Protein AF-A0A2T6L4X2-F1 (afdb_monomer_lite)

Structure (mmCIF, N/CA/C/O backbone):
data_AF-A0A2T6L4X2-F1
#
_entry.id   AF-A0A2T6L4X2-F1
#
loop_
_atom_site.group_PDB
_atom_site.id
_atom_site.type_symbol
_atom_site.label_atom_id
_atom_site.label_alt_id
_atom_site.label_comp_id
_atom_site.label_asym_id
_atom_site.label_entity_id
_atom_site.label_seq_id
_atom_site.pdbx_PDB_ins_code
_atom_site.Cartn_x
_atom_site.Cartn_y
_atom_site.Cartn_z
_atom_site.occupancy
_atom_site.B_iso_or_equiv
_atom_site.auth_seq_id
_atom_site.auth_comp_id
_atom_site.auth_asym_id
_atom_site.auth_atom_id
_atom_site.pdbx_PDB_model_num
ATOM 1 N N . MET A 1 1 ? 16.711 4.037 50.505 1.00 35.38 1 MET A N 1
ATOM 2 C CA . MET A 1 1 ? 15.511 4.601 49.851 1.00 35.38 1 MET A CA 1
ATOM 3 C C . MET A 1 1 ? 15.615 4.315 48.368 1.00 35.38 1 MET A C 1
ATOM 5 O O . MET A 1 1 ? 16.250 5.054 47.631 1.00 35.38 1 MET A O 1
ATOM 9 N N . THR A 1 2 ? 15.087 3.168 47.969 1.00 32.34 2 THR A N 1
ATOM 10 C CA . THR A 1 2 ? 15.177 2.619 46.617 1.00 32.34 2 THR A CA 1
ATOM 11 C C . THR A 1 2 ? 13.920 3.056 45.869 1.00 32.34 2 THR A C 1
ATOM 13 O O . THR A 1 2 ? 12.818 2.658 46.237 1.00 32.34 2 THR A O 1
ATOM 16 N N . ARG A 1 3 ? 14.062 3.928 44.862 1.00 31.64 3 ARG A N 1
ATOM 17 C CA . ARG A 1 3 ? 12.981 4.217 43.911 1.00 31.64 3 ARG A CA 1
ATOM 18 C C . ARG A 1 3 ? 12.769 2.958 43.076 1.00 31.64 3 ARG A C 1
ATOM 20 O O . ARG A 1 3 ? 13.608 2.633 42.243 1.00 31.64 3 ARG A O 1
ATOM 27 N N . HIS A 1 4 ? 11.671 2.249 43.314 1.00 33.81 4 HIS A N 1
ATOM 28 C CA . HIS A 1 4 ? 11.172 1.287 42.344 1.00 33.81 4 HIS A CA 1
ATOM 29 C C . HIS A 1 4 ? 10.741 2.047 41.089 1.00 33.81 4 HIS A C 1
ATOM 31 O O . HIS A 1 4 ? 9.959 2.998 41.161 1.00 33.81 4 HIS A O 1
ATOM 37 N N . ALA A 1 5 ? 11.319 1.646 39.960 1.00 36.41 5 ALA A N 1
ATOM 38 C CA . ALA A 1 5 ? 10.895 2.052 38.636 1.00 36.41 5 ALA A CA 1
ATOM 39 C C . ALA A 1 5 ? 9.400 1.745 38.481 1.00 36.41 5 ALA A C 1
ATOM 41 O O . ALA A 1 5 ? 8.960 0.630 38.764 1.00 36.41 5 ALA A O 1
ATOM 42 N N . ARG A 1 6 ? 8.620 2.747 38.063 1.00 38.31 6 ARG A N 1
ATOM 43 C CA . ARG A 1 6 ? 7.274 2.516 37.542 1.00 38.31 6 ARG A CA 1
ATOM 44 C C . ARG A 1 6 ? 7.436 1.670 36.284 1.00 38.31 6 ARG A C 1
ATOM 46 O O . ARG A 1 6 ? 8.051 2.119 35.323 1.00 38.31 6 ARG A O 1
ATOM 53 N N . THR A 1 7 ? 6.926 0.449 36.325 1.00 44.09 7 THR A N 1
ATOM 54 C CA . THR A 1 7 ? 6.600 -0.340 35.141 1.00 44.09 7 THR A CA 1
ATOM 55 C C . THR A 1 7 ? 5.740 0.522 34.213 1.00 44.09 7 THR A C 1
ATOM 57 O O . THR A 1 7 ? 4.756 1.110 34.662 1.00 44.09 7 THR A O 1
ATOM 60 N N . GLY A 1 8 ? 6.173 0.676 32.959 1.00 44.81 8 GLY A N 1
ATOM 61 C CA . GLY A 1 8 ? 5.524 1.533 31.969 1.00 44.81 8 GLY A CA 1
ATOM 62 C C . GLY A 1 8 ? 4.109 1.049 31.678 1.00 44.81 8 GLY A C 1
ATOM 63 O O . GLY A 1 8 ? 3.927 -0.061 31.190 1.00 44.81 8 GLY A O 1
ATOM 64 N N . GLN A 1 9 ? 3.113 1.861 32.024 1.00 49.50 9 GLN A N 1
ATOM 65 C CA . GLN A 1 9 ? 1.760 1.695 31.504 1.00 49.50 9 GLN A CA 1
ATOM 66 C C . GLN A 1 9 ? 1.750 2.249 30.081 1.00 49.50 9 GLN A C 1
ATOM 68 O O . GLN A 1 9 ? 2.224 3.368 29.875 1.00 49.50 9 GLN A O 1
ATOM 73 N N . ALA A 1 10 ? 1.224 1.471 29.133 1.00 59.12 10 ALA A N 1
ATOM 74 C CA . ALA A 1 10 ? 0.831 2.005 27.837 1.00 59.12 10 ALA A CA 1
ATOM 75 C C . ALA A 1 10 ? -0.160 3.156 28.071 1.00 59.12 10 ALA A C 1
ATOM 77 O O . ALA A 1 10 ? -0.957 3.140 29.014 1.00 59.12 10 ALA A O 1
ATOM 78 N N . SER A 1 11 ? -0.066 4.195 27.256 1.00 71.69 11 SER A N 1
ATOM 79 C CA . SER A 1 11 ? -1.052 5.268 27.249 1.00 71.69 11 SER A CA 1
ATOM 80 C C . SER A 1 11 ? -2.434 4.701 26.888 1.00 71.69 11 SER A C 1
ATOM 82 O O . SER A 1 11 ? -2.545 3.685 26.206 1.00 71.69 11 SER A O 1
ATOM 84 N N . ALA A 1 12 ? -3.516 5.368 27.302 1.00 74.38 12 ALA A N 1
ATOM 85 C CA . ALA A 1 12 ? -4.874 4.946 26.932 1.00 74.38 12 ALA A CA 1
ATOM 86 C C . ALA A 1 12 ? -5.081 4.886 25.400 1.00 74.38 12 ALA A C 1
ATOM 88 O O . ALA A 1 12 ? -5.884 4.100 24.908 1.00 74.38 12 ALA A O 1
ATOM 89 N N . GLN A 1 13 ? -4.323 5.693 24.650 1.00 68.12 13 GLN A N 1
ATOM 90 C CA . GLN A 1 13 ? -4.291 5.691 23.184 1.00 68.12 13 GLN A CA 1
ATOM 91 C C . GLN A 1 13 ? -3.547 4.461 22.639 1.00 68.12 13 GLN A C 1
ATOM 93 O O . GLN A 1 13 ? -4.065 3.785 21.756 1.00 68.12 13 GLN A O 1
ATOM 98 N N . GLU A 1 14 ? -2.398 4.145 23.250 1.00 69.88 14 GLU A N 1
ATOM 99 C CA . GLU A 1 14 ? -1.708 2.843 23.277 1.00 69.88 14 GLU A CA 1
ATOM 100 C C . GLU A 1 14 ? -2.680 1.653 23.199 1.00 69.88 14 GLU A C 1
ATOM 102 O O . GLU A 1 14 ? -2.752 0.873 22.244 1.00 69.88 14 GLU A O 1
ATOM 107 N N . GLU A 1 15 ? -3.470 1.545 24.266 1.00 75.94 15 GLU A N 1
ATOM 108 C CA . GLU A 1 15 ? -4.387 0.435 24.516 1.00 75.94 15 GLU A CA 1
ATOM 109 C C . GLU A 1 15 ? -5.568 0.417 23.540 1.00 75.94 15 GLU A C 1
ATOM 111 O O . GLU A 1 15 ? -5.921 -0.643 23.015 1.00 75.94 15 GLU A O 1
ATOM 116 N N . GLN A 1 16 ? -6.155 1.586 23.259 1.00 76.81 16 GLN A N 1
ATOM 117 C CA . GLN A 1 16 ? -7.228 1.725 22.275 1.00 76.81 16 GLN A CA 1
ATOM 118 C C . GLN A 1 16 ? -6.755 1.287 20.883 1.00 76.81 16 GLN A C 1
ATOM 120 O O . GLN A 1 16 ? -7.475 0.575 20.182 1.00 76.81 16 GLN A O 1
ATOM 125 N N . GLY A 1 17 ? -5.524 1.651 20.527 1.00 75.12 17 GLY A N 1
ATOM 126 C CA . GLY A 1 17 ? -4.810 1.189 19.348 1.00 75.12 17 GLY A CA 1
ATOM 127 C C . GLY A 1 17 ? -4.783 -0.308 19.213 1.00 75.12 17 GLY A C 1
ATOM 128 O O . GLY A 1 17 ? -5.362 -0.881 18.286 1.00 75.12 17 GLY A O 1
ATOM 129 N N . VAL A 1 18 ? -4.110 -0.946 20.159 1.00 77.50 18 VAL A N 1
ATOM 130 C CA . VAL A 1 18 ? -3.945 -2.396 20.157 1.00 77.50 18 VAL A CA 1
ATOM 131 C C . VAL A 1 18 ? -5.297 -3.105 20.095 1.00 77.50 18 VAL A C 1
ATOM 133 O O . VAL A 1 18 ? -5.422 -4.108 19.387 1.00 77.50 18 VAL A O 1
ATOM 136 N N . TRP A 1 19 ? -6.316 -2.583 20.784 1.00 81.69 19 TRP A N 1
ATOM 137 C CA . TRP A 1 19 ? -7.668 -3.129 20.728 1.00 81.69 19 TRP A CA 1
ATOM 138 C C . TRP A 1 19 ? -8.284 -3.026 19.324 1.00 81.69 19 TRP A C 1
ATOM 140 O O . TRP A 1 19 ? -8.704 -4.052 18.797 1.00 81.69 19 TRP A O 1
ATOM 150 N N . LEU A 1 20 ? -8.266 -1.851 18.682 1.00 79.00 20 LEU A N 1
ATOM 151 C CA . LEU A 1 20 ? -8.788 -1.645 17.317 1.00 79.00 20 LEU A CA 1
ATOM 152 C C . LEU A 1 20 ? -8.080 -2.527 16.278 1.00 79.00 20 LEU A C 1
ATOM 154 O O . LEU A 1 20 ? -8.737 -3.143 15.434 1.00 79.00 20 LEU A O 1
ATOM 158 N N . ALA A 1 21 ? -6.751 -2.628 16.369 1.00 81.06 21 ALA A N 1
ATOM 159 C CA . ALA A 1 21 ? -5.943 -3.520 15.540 1.00 81.06 21 ALA A CA 1
ATOM 160 C C . ALA A 1 21 ? -6.362 -4.985 15.719 1.00 81.06 21 ALA A C 1
ATOM 162 O O . ALA A 1 21 ? -6.650 -5.685 14.747 1.00 81.06 21 ALA A O 1
ATOM 163 N N . SER A 1 22 ? -6.451 -5.437 16.969 1.00 82.62 22 SER A N 1
ATOM 164 C CA . SER A 1 22 ? -6.793 -6.824 17.297 1.00 82.62 22 SER A CA 1
ATOM 165 C C . SER A 1 22 ? -8.225 -7.184 16.899 1.00 82.62 22 SER A C 1
ATOM 167 O O . SER A 1 22 ? -8.457 -8.271 16.372 1.00 82.62 22 SER A O 1
ATOM 169 N N . ASP A 1 23 ? -9.173 -6.276 17.128 1.00 86.06 23 ASP A N 1
ATOM 170 C CA . ASP A 1 23 ? -10.585 -6.433 16.779 1.00 86.06 23 ASP A CA 1
ATOM 171 C C . ASP A 1 23 ? -10.774 -6.512 15.258 1.00 86.06 23 ASP A C 1
ATOM 173 O O . ASP A 1 23 ? -11.414 -7.435 14.753 1.00 86.06 23 ASP A O 1
ATOM 177 N N . THR A 1 24 ? -10.104 -5.637 14.504 1.00 85.00 24 THR A N 1
ATOM 178 C CA . THR A 1 24 ? -10.129 -5.666 13.034 1.00 85.00 24 THR A CA 1
ATOM 179 C C . THR A 1 24 ? -9.535 -6.954 12.472 1.00 85.00 24 THR A C 1
ATOM 181 O O . THR A 1 24 ? -10.166 -7.602 11.640 1.00 85.00 24 THR A O 1
ATOM 184 N N . ILE A 1 25 ? -8.373 -7.391 12.968 1.00 84.56 25 ILE A N 1
ATOM 185 C CA . ILE A 1 25 ? -7.776 -8.681 12.583 1.00 84.56 25 ILE A CA 1
ATOM 186 C C . ILE A 1 25 ? -8.723 -9.839 12.944 1.00 84.56 25 ILE A C 1
ATOM 188 O O . ILE A 1 25 ? -8.871 -10.790 12.174 1.00 84.56 25 ILE A O 1
ATOM 192 N N . GLY A 1 26 ? -9.401 -9.758 14.092 1.00 84.75 26 GLY A N 1
ATOM 193 C CA . GLY A 1 26 ? -10.430 -10.711 14.506 1.00 84.75 26 GLY A CA 1
ATOM 194 C C . GLY A 1 26 ? -11.607 -10.784 13.529 1.00 84.75 26 GLY A C 1
ATOM 195 O O . GLY A 1 26 ? -12.013 -11.884 13.149 1.00 84.75 26 GLY A O 1
ATOM 196 N N . ARG A 1 27 ? -12.115 -9.635 13.066 1.00 86.56 27 ARG A N 1
ATOM 197 C CA . ARG A 1 27 ? -13.169 -9.564 12.039 1.00 86.56 27 ARG A CA 1
ATOM 198 C C . ARG A 1 27 ? -12.709 -10.127 10.697 1.00 86.56 27 ARG A C 1
ATOM 200 O O . ARG A 1 27 ? -13.426 -10.937 10.116 1.00 86.56 27 ARG A O 1
ATOM 207 N N . ILE A 1 28 ? -11.502 -9.775 10.246 1.00 83.81 28 ILE A N 1
ATOM 208 C CA . ILE A 1 28 ? -10.909 -10.303 9.005 1.00 83.81 28 ILE A CA 1
ATOM 209 C C . ILE A 1 28 ? -10.839 -11.838 9.063 1.00 83.81 28 ILE A C 1
ATOM 211 O O . ILE A 1 28 ? -11.280 -12.514 8.134 1.00 83.81 28 ILE A O 1
ATOM 215 N N . ARG A 1 29 ? -10.381 -12.408 10.188 1.00 82.69 29 ARG A N 1
ATOM 216 C CA . ARG A 1 29 ? -10.373 -13.866 10.422 1.00 82.69 29 ARG A CA 1
ATOM 217 C C . ARG A 1 29 ? -11.767 -14.481 10.349 1.00 82.69 29 ARG A C 1
ATOM 219 O O . ARG A 1 29 ? -11.941 -15.534 9.737 1.00 82.69 29 ARG A O 1
ATOM 226 N N . ALA A 1 30 ? -12.752 -13.843 10.977 1.00 83.50 30 ALA A N 1
ATOM 227 C CA . ALA A 1 30 ? -14.131 -14.324 10.993 1.00 83.50 30 ALA A CA 1
ATOM 228 C C . ALA A 1 30 ? -14.790 -14.298 9.601 1.00 83.50 30 ALA A C 1
ATOM 230 O O . ALA A 1 30 ? -15.685 -15.101 9.348 1.00 83.50 30 ALA A O 1
ATOM 231 N N . GLY A 1 31 ? -14.311 -13.437 8.694 1.00 77.19 31 GLY A N 1
ATOM 232 C CA . GLY A 1 31 ? -14.751 -13.367 7.297 1.00 77.19 31 GLY A CA 1
ATOM 233 C C . GLY A 1 31 ? -14.474 -14.632 6.475 1.00 77.19 31 GLY A C 1
ATOM 234 O O . GLY A 1 31 ? -15.055 -14.805 5.408 1.00 77.19 31 GLY A O 1
ATOM 235 N N . GLY A 1 32 ? -13.638 -15.554 6.972 1.00 67.19 32 GLY A N 1
ATOM 236 C CA . GLY A 1 32 ? -13.516 -16.903 6.413 1.00 67.19 32 GLY A CA 1
ATOM 237 C C . GLY A 1 32 ? -12.739 -17.003 5.098 1.00 67.19 32 GLY A C 1
ATOM 238 O O . GLY A 1 32 ? -12.888 -18.002 4.391 1.00 67.19 32 GLY A O 1
ATOM 239 N N . LEU A 1 33 ? -11.905 -16.007 4.771 1.00 70.81 33 LEU A N 1
ATOM 240 C CA . LEU A 1 33 ? -11.003 -16.071 3.619 1.00 70.81 33 LEU A CA 1
ATOM 241 C C . LEU A 1 33 ? -10.083 -17.296 3.749 1.00 70.81 33 LEU A C 1
ATOM 243 O O . LEU A 1 33 ? -9.378 -17.461 4.746 1.00 70.81 33 LEU A O 1
ATOM 247 N N . GLN A 1 34 ? -10.100 -18.172 2.745 1.00 68.62 34 GLN A N 1
ATOM 248 C CA . GLN A 1 34 ? -9.224 -19.340 2.708 1.00 68.62 34 GLN A CA 1
ATOM 249 C C . GLN A 1 34 ? -7.922 -18.972 2.013 1.00 68.62 34 GLN A C 1
ATOM 251 O O . GLN A 1 34 ? -7.908 -18.700 0.815 1.00 68.62 34 GLN A O 1
ATOM 256 N N . LEU A 1 35 ? -6.823 -18.993 2.762 1.00 69.44 35 LEU A N 1
ATOM 257 C CA . LEU A 1 35 ? -5.505 -18.798 2.179 1.00 69.44 35 LEU A CA 1
ATOM 258 C C . LEU A 1 35 ? -5.045 -20.051 1.421 1.00 69.44 35 LEU A C 1
ATOM 260 O O . LEU A 1 35 ? -5.353 -21.177 1.840 1.00 69.44 35 LEU A O 1
ATOM 264 N N . PRO A 1 36 ? -4.262 -19.884 0.343 1.00 69.81 36 PRO A N 1
ATOM 265 C CA . PRO A 1 36 ? -3.593 -20.999 -0.308 1.00 69.81 36 PRO A CA 1
ATOM 266 C C . PRO A 1 36 ? -2.718 -21.771 0.694 1.00 69.81 36 PRO A C 1
ATOM 268 O O . PRO A 1 36 ? -1.900 -21.187 1.408 1.00 69.81 36 PRO A O 1
ATOM 271 N N . ARG A 1 37 ? -2.898 -23.097 0.756 1.00 64.69 37 ARG A N 1
ATOM 272 C CA . ARG A 1 37 ? -2.194 -23.976 1.713 1.00 64.69 37 ARG A CA 1
ATOM 273 C C . ARG A 1 37 ? -0.748 -24.277 1.330 1.00 64.69 37 ARG A C 1
ATOM 275 O O . ARG A 1 37 ? 0.028 -24.663 2.196 1.00 64.69 37 ARG A O 1
ATOM 282 N N . ASP A 1 38 ? -0.416 -24.113 0.054 1.00 72.88 38 ASP A N 1
ATOM 283 C CA . ASP A 1 38 ? 0.876 -24.511 -0.515 1.00 72.88 38 ASP A CA 1
ATOM 284 C C . ASP A 1 38 ? 1.906 -23.373 -0.524 1.00 72.88 38 ASP A C 1
ATOM 286 O O . ASP A 1 38 ? 2.982 -23.520 -1.099 1.00 72.88 38 ASP A O 1
ATOM 290 N N . VAL A 1 39 ? 1.588 -22.235 0.096 1.00 75.75 39 VAL A N 1
ATOM 291 C CA . VAL A 1 39 ? 2.493 -21.086 0.154 1.00 75.75 39 VAL A CA 1
ATOM 292 C C . VAL A 1 39 ? 3.256 -21.096 1.471 1.00 75.75 39 VAL A C 1
ATOM 294 O O . VAL A 1 39 ? 2.700 -21.409 2.527 1.00 75.75 39 VAL A O 1
ATOM 297 N N . HIS A 1 40 ? 4.542 -20.762 1.408 1.00 78.88 40 HIS A N 1
ATOM 298 C CA . HIS A 1 40 ? 5.386 -20.678 2.589 1.00 78.88 40 HIS A CA 1
ATOM 299 C C . HIS A 1 40 ? 4.885 -19.570 3.531 1.00 78.88 40 HIS A C 1
ATOM 301 O O . HIS A 1 40 ? 4.671 -18.439 3.091 1.00 78.88 40 HIS A O 1
ATOM 307 N N . PRO A 1 41 ? 4.670 -19.869 4.826 1.00 78.38 41 PRO A N 1
ATOM 308 C CA . PRO A 1 41 ? 4.303 -18.843 5.786 1.00 78.38 41 PRO A CA 1
ATOM 309 C C . PRO A 1 41 ? 5.486 -17.892 6.017 1.00 78.38 41 PRO A C 1
ATOM 311 O O . PRO A 1 41 ? 6.642 -18.295 5.865 1.00 78.38 41 PRO A O 1
ATOM 314 N N . PRO A 1 42 ? 5.225 -16.646 6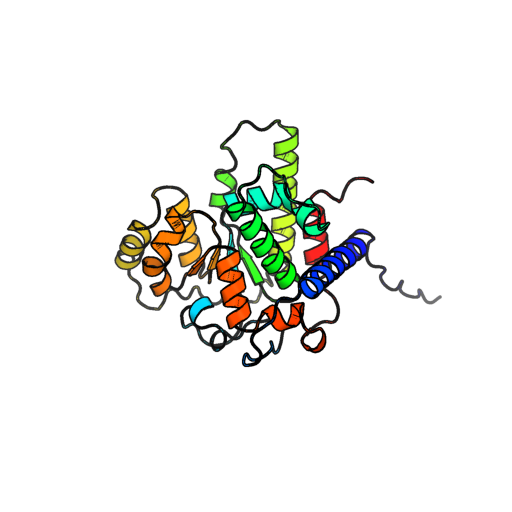.439 1.00 82.50 42 PRO A N 1
ATOM 315 C CA . PRO A 1 42 ? 6.283 -15.675 6.667 1.00 82.50 42 PRO A CA 1
ATOM 316 C C . PRO A 1 42 ? 7.214 -16.102 7.807 1.00 82.50 42 PRO A C 1
ATOM 318 O O . PRO A 1 42 ? 6.764 -16.499 8.881 1.00 82.50 42 PRO A O 1
ATOM 321 N N . GLU A 1 43 ? 8.523 -15.976 7.580 1.00 78.38 43 GLU A N 1
ATOM 322 C CA . GLU A 1 43 ? 9.574 -16.277 8.568 1.00 78.38 43 GLU A CA 1
ATOM 323 C C . GLU A 1 43 ? 9.791 -15.123 9.567 1.00 78.38 43 GLU A C 1
ATOM 325 O O . GLU A 1 43 ? 10.350 -15.319 10.647 1.00 78.38 43 GLU A O 1
ATOM 330 N N . GLY A 1 44 ? 9.331 -13.917 9.226 1.00 83.31 44 GLY A N 1
ATOM 331 C CA . GLY A 1 44 ? 9.479 -12.706 10.026 1.00 83.31 44 GLY A CA 1
ATOM 332 C C . GLY A 1 44 ? 8.661 -11.532 9.474 1.00 83.31 44 GLY A C 1
ATOM 333 O O . GLY A 1 44 ? 7.818 -11.724 8.594 1.00 83.31 44 GLY A O 1
ATOM 334 N N . PRO A 1 45 ? 8.885 -10.304 9.983 1.00 83.56 45 PRO A N 1
ATOM 335 C CA . PRO A 1 45 ? 8.147 -9.124 9.535 1.00 83.56 45 PRO A CA 1
ATOM 336 C C . PRO A 1 45 ? 8.526 -8.698 8.109 1.00 83.56 45 PRO A C 1
ATOM 338 O O . PRO A 1 45 ? 7.666 -8.199 7.386 1.00 83.56 45 PRO A O 1
ATOM 341 N N . HIS A 1 46 ? 9.770 -8.940 7.686 1.00 87.00 46 HIS A N 1
ATOM 342 C CA . HIS A 1 46 ? 10.254 -8.663 6.332 1.00 87.00 46 HIS A CA 1
ATOM 343 C C . HIS A 1 46 ? 9.577 -9.554 5.275 1.00 87.00 46 HIS A C 1
ATOM 345 O O . HIS A 1 46 ? 8.876 -10.521 5.586 1.00 87.00 46 HIS A O 1
ATOM 351 N N . PHE A 1 47 ? 9.802 -9.234 4.007 1.00 90.44 47 PHE A N 1
ATOM 352 C CA . PHE A 1 47 ? 9.386 -10.019 2.853 1.00 90.44 47 PHE A CA 1
ATOM 353 C C . PHE A 1 47 ? 10.597 -10.690 2.220 1.00 90.44 47 PHE A C 1
ATOM 355 O O . PHE A 1 47 ? 11.656 -10.078 2.115 1.00 90.44 47 PHE A O 1
ATOM 362 N N . ARG A 1 48 ? 10.433 -11.937 1.780 1.00 90.44 48 ARG A N 1
ATOM 363 C CA . ARG A 1 48 ? 11.362 -12.596 0.864 1.00 90.44 48 ARG A CA 1
ATOM 364 C C . ARG A 1 48 ? 10.850 -12.341 -0.545 1.00 90.44 48 ARG A C 1
ATOM 366 O O . ARG A 1 48 ? 9.716 -12.693 -0.857 1.00 90.44 48 ARG A O 1
ATOM 373 N N . TYR A 1 49 ? 11.650 -11.690 -1.377 1.00 91.06 49 TYR A N 1
ATOM 374 C CA . TYR A 1 49 ? 11.176 -11.226 -2.681 1.00 91.06 49 TYR A CA 1
ATOM 375 C C . TYR A 1 49 ? 10.898 -12.381 -3.652 1.00 91.06 49 TYR A C 1
ATOM 377 O O . TYR A 1 49 ? 9.985 -12.292 -4.471 1.00 91.06 49 TYR A O 1
ATOM 385 N N . ASP A 1 50 ? 11.602 -13.501 -3.479 1.00 89.00 50 ASP A N 1
ATOM 386 C CA . ASP A 1 50 ? 11.418 -14.717 -4.277 1.00 89.00 50 ASP A CA 1
ATOM 387 C C . ASP A 1 50 ? 10.044 -15.382 -4.063 1.00 89.00 50 ASP A C 1
ATOM 389 O O . ASP A 1 50 ? 9.562 -16.086 -4.950 1.00 89.00 50 ASP A O 1
ATOM 393 N N . ASP A 1 51 ? 9.390 -15.137 -2.920 1.00 90.06 51 ASP A N 1
ATOM 394 C CA . ASP A 1 51 ? 8.076 -15.715 -2.604 1.00 90.06 51 ASP A CA 1
ATOM 395 C C . ASP A 1 51 ? 6.935 -14.985 -3.341 1.00 90.06 51 ASP A C 1
ATOM 397 O O . ASP A 1 51 ? 5.832 -15.513 -3.454 1.00 90.06 51 ASP A O 1
ATOM 401 N N . GLY A 1 52 ? 7.191 -13.784 -3.877 1.00 90.69 52 GLY A N 1
ATOM 402 C CA . GLY A 1 52 ? 6.209 -12.956 -4.582 1.00 90.69 52 GLY A CA 1
ATOM 403 C C . GLY A 1 52 ? 6.759 -12.359 -5.880 1.00 90.69 52 GLY A C 1
ATOM 404 O O . GLY A 1 52 ? 6.856 -11.137 -5.981 1.00 90.69 52 GLY A O 1
ATOM 405 N N . PRO A 1 53 ? 7.112 -13.166 -6.897 1.00 90.50 53 PRO A N 1
ATOM 406 C CA . PRO A 1 53 ? 7.785 -12.673 -8.103 1.00 90.50 53 PRO A CA 1
ATOM 407 C C . PRO A 1 53 ? 6.961 -11.642 -8.890 1.00 90.50 53 PRO A C 1
ATOM 409 O O . PRO A 1 53 ? 7.542 -10.749 -9.505 1.00 90.50 53 PRO A O 1
ATOM 412 N N . SER A 1 54 ? 5.629 -11.732 -8.841 1.00 91.81 54 SER A N 1
ATOM 413 C CA . SER A 1 54 ? 4.707 -10.759 -9.444 1.00 91.81 54 SER A CA 1
ATOM 414 C C . SER A 1 54 ? 4.623 -9.448 -8.651 1.00 91.81 54 SER A C 1
ATOM 416 O O . SER A 1 54 ? 4.576 -8.377 -9.252 1.00 91.81 54 SER A O 1
ATOM 418 N N . LEU A 1 55 ? 4.687 -9.517 -7.315 1.00 93.75 55 LEU A N 1
ATOM 419 C CA . LEU A 1 55 ? 4.703 -8.352 -6.422 1.00 93.75 55 LEU A CA 1
ATOM 420 C C . LEU A 1 55 ? 6.032 -7.590 -6.493 1.00 93.75 55 LEU A C 1
ATOM 422 O O . LEU A 1 55 ? 6.059 -6.362 -6.518 1.00 93.75 55 LEU A O 1
ATOM 426 N N . PHE A 1 56 ? 7.144 -8.325 -6.514 1.00 93.19 56 PHE A N 1
ATOM 427 C CA . PHE A 1 56 ? 8.493 -7.764 -6.436 1.00 93.19 56 PHE A CA 1
ATOM 428 C C . PHE A 1 56 ? 9.184 -7.623 -7.794 1.00 93.19 56 PHE A C 1
ATOM 430 O O . PHE A 1 56 ? 10.293 -7.087 -7.855 1.00 93.19 56 PHE A O 1
ATOM 437 N N . LEU A 1 57 ? 8.526 -8.055 -8.875 1.00 91.31 57 LEU A N 1
ATOM 438 C CA . LEU A 1 57 ? 8.955 -7.892 -10.268 1.00 91.31 57 LEU A CA 1
ATOM 439 C C . LEU A 1 57 ? 10.378 -8.414 -10.521 1.00 91.31 57 LEU A C 1
ATOM 441 O O . LEU A 1 57 ? 11.200 -7.767 -11.166 1.00 91.31 57 LEU A O 1
ATOM 445 N N . GLY A 1 58 ? 10.671 -9.602 -9.983 1.00 82.88 58 GLY A N 1
ATOM 446 C CA . GLY A 1 58 ? 11.951 -10.292 -10.169 1.00 82.88 58 GLY A CA 1
ATOM 447 C C . GLY A 1 58 ? 13.097 -9.824 -9.265 1.00 82.88 58 GLY A C 1
ATOM 448 O O . GLY A 1 58 ? 14.228 -10.271 -9.457 1.00 82.88 58 GLY A O 1
ATOM 449 N N . ARG A 1 59 ? 12.839 -8.955 -8.275 1.00 87.88 59 ARG A N 1
ATOM 450 C CA . ARG A 1 59 ? 13.815 -8.688 -7.204 1.00 87.88 59 ARG A CA 1
ATOM 451 C C . ARG A 1 59 ? 14.078 -9.966 -6.401 1.00 87.88 59 ARG A C 1
ATOM 453 O O . ARG A 1 59 ? 13.176 -10.768 -6.192 1.00 87.88 59 ARG A O 1
ATOM 460 N N . SER A 1 60 ? 15.304 -10.104 -5.907 1.00 87.50 60 SER A N 1
ATOM 461 C CA . SER A 1 60 ? 15.758 -11.238 -5.093 1.00 87.50 60 SER A CA 1
ATOM 462 C C . SER A 1 60 ? 16.225 -10.780 -3.713 1.00 87.50 60 SER A C 1
ATOM 464 O O . SER A 1 60 ? 16.677 -9.643 -3.563 1.00 87.50 60 SER A O 1
ATOM 466 N N . GLY A 1 61 ? 16.214 -11.678 -2.729 1.00 87.81 61 GLY A N 1
ATOM 467 C CA . GLY A 1 61 ? 16.655 -11.387 -1.363 1.00 87.81 61 GLY A CA 1
ATOM 468 C C . GLY A 1 61 ? 15.491 -11.092 -0.419 1.00 87.81 61 GLY A C 1
ATOM 469 O O . GLY A 1 61 ? 14.396 -11.624 -0.596 1.00 87.81 61 GLY A O 1
ATOM 470 N N . GLN A 1 62 ? 15.736 -10.282 0.612 1.00 89.12 62 GLN A N 1
ATOM 471 C CA . GLN A 1 62 ? 14.748 -9.987 1.649 1.00 89.12 62 GLN A CA 1
ATOM 472 C C . GLN A 1 62 ? 14.776 -8.520 2.082 1.00 89.12 62 GLN A C 1
ATOM 474 O O . GLN A 1 62 ? 15.839 -7.900 2.097 1.00 89.12 62 GLN A O 1
ATOM 479 N N . GLY A 1 63 ? 13.623 -7.983 2.475 1.00 88.62 63 GLY A N 1
ATOM 480 C CA . GLY A 1 63 ? 13.496 -6.605 2.942 1.00 88.62 63 GLY A CA 1
ATOM 481 C C . GLY A 1 63 ? 12.044 -6.138 3.079 1.00 88.62 63 GLY A C 1
ATOM 482 O O . GLY A 1 63 ? 11.128 -6.965 3.062 1.00 88.62 63 GLY A O 1
ATOM 483 N N . PRO A 1 64 ? 11.813 -4.829 3.258 1.00 90.31 64 PRO A N 1
ATOM 484 C CA . PRO A 1 64 ? 10.472 -4.261 3.354 1.00 90.31 64 PRO A CA 1
ATOM 485 C C . PRO A 1 64 ? 9.704 -4.325 2.029 1.00 90.31 64 PRO A C 1
ATOM 487 O O . PRO A 1 64 ? 10.288 -4.388 0.948 1.00 90.31 64 PRO A O 1
ATOM 490 N N . LEU A 1 65 ? 8.381 -4.191 2.092 1.00 92.38 65 LEU A N 1
ATOM 491 C CA . LEU A 1 65 ? 7.569 -3.813 0.936 1.00 92.38 65 LEU A CA 1
ATOM 492 C C . LEU A 1 65 ? 7.489 -2.280 0.848 1.00 92.38 65 LEU A C 1
ATOM 494 O O . LEU A 1 65 ? 6.865 -1.656 1.700 1.00 92.38 65 LEU A O 1
ATOM 498 N N . GLN A 1 66 ? 8.100 -1.681 -0.178 1.00 91.06 66 GLN A N 1
ATOM 499 C CA . GLN A 1 66 ? 8.088 -0.233 -0.424 1.00 91.06 66 GLN A CA 1
ATOM 500 C C . GLN A 1 66 ? 6.858 0.157 -1.260 1.00 91.06 66 GLN A C 1
ATOM 502 O O . GLN A 1 66 ? 6.730 -0.286 -2.405 1.00 91.06 66 GLN A O 1
ATOM 507 N N . VAL A 1 67 ? 5.959 0.975 -0.713 1.00 91.81 67 VAL A N 1
ATOM 508 C CA . VAL A 1 67 ? 4.679 1.332 -1.349 1.00 91.81 67 VAL A CA 1
ATOM 509 C C . VAL A 1 67 ? 4.520 2.845 -1.427 1.00 91.81 67 VAL A C 1
ATOM 511 O O . VAL A 1 67 ? 4.410 3.496 -0.397 1.00 91.81 67 VAL A O 1
ATOM 514 N N . ALA A 1 68 ? 4.418 3.407 -2.628 1.00 89.38 68 ALA A N 1
ATOM 515 C CA . ALA A 1 68 ? 3.941 4.774 -2.816 1.00 89.38 68 ALA A CA 1
ATOM 516 C C . ALA A 1 68 ? 2.406 4.806 -2.839 1.00 89.38 68 ALA A C 1
ATOM 518 O O . ALA A 1 68 ? 1.783 3.986 -3.514 1.00 89.38 68 ALA A O 1
ATOM 519 N N . TRP A 1 69 ? 1.795 5.753 -2.125 1.00 85.69 69 TRP A N 1
ATOM 520 C CA . TRP A 1 69 ? 0.343 5.968 -2.139 1.00 85.69 69 TRP A CA 1
ATOM 521 C C . TRP A 1 69 ? -0.065 7.111 -3.063 1.00 85.69 69 TRP A C 1
ATOM 523 O O . TRP A 1 69 ? 0.496 8.207 -3.012 1.00 85.69 69 TRP A O 1
ATOM 533 N N . ASP A 1 70 ? -1.105 6.866 -3.856 1.00 81.69 70 ASP A N 1
ATOM 534 C CA . ASP A 1 70 ? -1.830 7.910 -4.567 1.00 81.69 70 ASP A CA 1
ATOM 535 C C . ASP A 1 70 ? -2.622 8.807 -3.595 1.00 81.69 70 ASP A C 1
ATOM 537 O O . ASP A 1 70 ? -3.182 8.368 -2.585 1.00 81.69 70 ASP A O 1
ATOM 541 N N . THR A 1 71 ? -2.706 10.090 -3.941 1.00 69.31 71 THR A N 1
ATOM 542 C CA . THR A 1 71 ? -3.412 11.135 -3.194 1.00 69.31 71 THR A CA 1
ATOM 543 C C . THR A 1 71 ? -4.874 10.794 -3.006 1.00 69.31 71 THR A C 1
ATOM 545 O O . THR A 1 71 ? -5.394 10.937 -1.904 1.00 69.31 71 THR A O 1
ATOM 548 N N . ASN A 1 72 ? -5.548 10.363 -4.074 1.00 74.12 72 ASN A N 1
ATOM 549 C CA . ASN A 1 72 ? -6.994 10.146 -4.042 1.00 74.12 72 ASN A CA 1
ATOM 550 C C . ASN A 1 72 ? -7.363 9.004 -3.094 1.00 74.12 72 ASN A C 1
ATOM 552 O O . ASN A 1 72 ? -8.305 9.125 -2.317 1.00 74.12 72 ASN A O 1
ATOM 556 N N . LEU A 1 73 ? -6.556 7.945 -3.085 1.00 79.00 73 LEU A N 1
ATOM 557 C CA . LEU A 1 73 ? -6.748 6.821 -2.181 1.00 79.00 73 LEU A CA 1
ATOM 558 C C . LEU A 1 73 ? -6.537 7.225 -0.714 1.00 79.00 73 LEU A C 1
ATOM 560 O O . LEU A 1 73 ? -7.320 6.853 0.156 1.00 79.00 73 LEU A O 1
ATOM 564 N N . LEU A 1 74 ? -5.523 8.050 -0.443 1.00 76.06 74 LEU A N 1
ATOM 565 C CA . LEU A 1 74 ? -5.264 8.597 0.890 1.00 76.06 74 LEU A CA 1
ATOM 566 C C . LEU A 1 74 ? -6.386 9.544 1.355 1.00 76.06 74 LEU A C 1
ATOM 568 O O . LEU A 1 74 ? -6.773 9.531 2.522 1.00 76.06 74 LEU A O 1
ATOM 572 N N . VAL A 1 75 ? -6.950 10.342 0.440 1.00 75.38 75 VAL A N 1
ATOM 573 C CA . VAL A 1 75 ? -8.141 11.164 0.702 1.00 75.38 75 VAL A CA 1
ATOM 574 C C . VAL A 1 75 ? -9.318 10.298 1.136 1.00 75.38 75 VAL A C 1
ATOM 576 O O . VAL A 1 75 ? -9.921 10.598 2.167 1.00 75.38 75 VAL A O 1
ATOM 579 N N . ASP A 1 76 ? -9.626 9.257 0.367 1.00 79.69 76 ASP A N 1
ATOM 580 C CA . ASP A 1 76 ? -10.756 8.372 0.644 1.00 79.69 76 ASP A CA 1
ATOM 581 C C . ASP A 1 76 ? -10.547 7.626 1.968 1.00 79.69 76 ASP A C 1
ATOM 583 O O . ASP A 1 76 ? -11.455 7.551 2.797 1.00 79.69 76 ASP A O 1
ATOM 587 N N . TYR A 1 77 ? -9.325 7.162 2.237 1.00 81.19 77 TYR A N 1
ATOM 588 C CA . TYR A 1 77 ? -8.997 6.517 3.504 1.00 81.19 77 TYR A CA 1
ATOM 589 C C . TYR A 1 77 ? -9.167 7.453 4.708 1.00 81.19 77 TYR A C 1
ATOM 591 O O . TYR A 1 77 ? -9.669 7.028 5.743 1.00 81.19 77 TYR A O 1
ATOM 599 N N . PHE A 1 78 ? -8.825 8.739 4.601 1.00 78.25 78 PHE A N 1
ATOM 600 C CA . PHE A 1 78 ? -9.097 9.685 5.691 1.00 78.25 78 PHE A CA 1
ATOM 601 C C . PHE A 1 78 ? -10.577 10.011 5.871 1.00 78.25 78 PHE A C 1
ATOM 603 O O . PHE A 1 78 ? -10.986 10.389 6.969 1.00 78.25 78 PHE A O 1
ATOM 610 N N . GLU A 1 79 ? -11.382 9.891 4.820 1.00 80.38 79 GLU A N 1
ATOM 611 C CA . GLU A 1 79 ? -12.822 10.114 4.912 1.00 80.38 79 GLU A CA 1
ATOM 612 C C . GLU A 1 79 ? -13.542 8.924 5.564 1.00 80.38 79 GLU A C 1
ATOM 614 O O . GLU A 1 79 ? -14.429 9.133 6.393 1.00 80.38 79 GLU A O 1
ATOM 619 N N . PHE A 1 80 ? -13.126 7.693 5.248 1.00 83.88 80 PHE A N 1
ATOM 620 C CA . PHE A 1 80 ? -13.845 6.470 5.634 1.00 83.88 80 PHE A CA 1
ATOM 621 C C . PHE A 1 80 ? -13.089 5.554 6.607 1.00 83.88 80 PHE A C 1
ATOM 623 O O . PHE A 1 80 ? -13.664 4.606 7.140 1.00 83.88 80 PHE A O 1
ATOM 630 N N . GLY A 1 81 ? -11.821 5.837 6.907 1.00 82.44 81 GLY A N 1
ATOM 631 C CA . GLY A 1 81 ? -10.953 4.977 7.715 1.00 82.44 81 GLY A CA 1
ATOM 632 C C . GLY A 1 81 ? -11.521 4.671 9.096 1.00 82.44 81 GLY A C 1
ATOM 633 O O . GLY A 1 81 ? -11.472 3.529 9.538 1.00 82.44 81 GLY A O 1
ATOM 634 N N . VAL A 1 82 ? -12.145 5.649 9.764 1.00 82.25 82 VAL A N 1
ATOM 635 C CA . VAL A 1 82 ? -12.797 5.418 11.066 1.00 82.25 82 VAL A CA 1
ATOM 636 C C . VAL A 1 82 ? -13.830 4.296 10.975 1.00 82.25 82 VAL A C 1
ATOM 638 O O . VAL A 1 82 ? -13.792 3.399 11.811 1.00 82.25 82 VAL A O 1
ATOM 641 N N . GLN A 1 83 ? -14.689 4.320 9.953 1.00 85.81 83 GLN A N 1
ATOM 642 C CA . GLN A 1 83 ? -15.757 3.335 9.753 1.00 85.81 83 GLN A CA 1
ATOM 643 C C . GLN A 1 83 ? -15.173 1.945 9.488 1.00 85.81 83 GLN A C 1
ATOM 645 O O . GLN A 1 83 ? -15.597 0.972 10.112 1.00 85.81 83 GLN A O 1
ATOM 650 N N . LEU A 1 84 ? -14.130 1.869 8.652 1.00 85.56 84 LEU A N 1
ATOM 651 C CA . LEU A 1 84 ? -13.404 0.627 8.364 1.00 85.56 84 LEU A CA 1
ATOM 652 C C . LEU A 1 84 ? -12.828 -0.001 9.646 1.00 85.56 84 LEU A C 1
ATOM 654 O O . LEU A 1 84 ? -12.970 -1.203 9.877 1.00 85.56 84 LEU A O 1
ATOM 658 N N . TRP A 1 85 ? -12.245 0.816 10.527 1.00 83.38 85 TRP A N 1
ATOM 659 C CA . TRP A 1 85 ? -11.708 0.366 11.814 1.00 83.38 85 TRP A CA 1
ATOM 660 C C . TRP A 1 85 ? -12.781 -0.015 12.846 1.00 83.38 85 TRP A C 1
ATOM 662 O O . TRP A 1 85 ? -12.499 -0.808 13.743 1.00 83.38 85 TRP A O 1
ATOM 672 N N . GLU A 1 86 ? -14.005 0.512 12.760 1.00 83.19 86 GLU A N 1
ATOM 673 C CA . GLU A 1 86 ? -15.128 0.132 13.648 1.00 83.19 86 GLU A CA 1
ATOM 674 C C . GLU A 1 86 ? -15.947 -1.038 13.105 1.00 83.19 86 GLU A C 1
ATOM 676 O O . GLU A 1 86 ? -16.803 -1.568 13.813 1.00 83.19 86 GLU A O 1
ATOM 681 N N . GLY A 1 87 ? -15.679 -1.466 11.868 1.00 80.50 87 GLY A N 1
ATOM 682 C CA . GLY A 1 87 ? -16.536 -2.417 11.169 1.00 80.50 87 GLY A CA 1
ATOM 683 C C . GLY A 1 87 ? -17.925 -1.841 10.883 1.00 80.50 87 GLY A C 1
ATOM 684 O O . GLY A 1 87 ? -18.893 -2.595 10.790 1.00 80.50 87 GLY A O 1
ATOM 685 N N . GLU A 1 88 ? -18.035 -0.514 10.787 1.00 85.19 88 GLU A N 1
ATOM 686 C CA . GLU A 1 88 ? -19.247 0.158 10.337 1.00 85.19 88 GLU A CA 1
ATOM 687 C C . GLU A 1 88 ? -19.388 0.014 8.819 1.00 85.19 88 GLU A C 1
ATOM 689 O O . GLU A 1 88 ? -18.404 -0.059 8.081 1.00 85.19 88 GLU A O 1
ATOM 694 N N . SER A 1 89 ? -20.628 -0.023 8.335 1.00 81.19 89 SER A N 1
ATOM 695 C CA . SER A 1 89 ? -20.886 -0.064 6.899 1.00 81.19 89 SER A CA 1
ATOM 696 C C . SER A 1 89 ? -20.476 1.251 6.238 1.00 81.19 89 SER A C 1
ATOM 698 O O . SER A 1 89 ? -20.827 2.333 6.718 1.00 81.19 89 SER A O 1
ATOM 700 N N . LEU A 1 90 ? -19.788 1.150 5.100 1.00 83.56 90 LEU A N 1
ATOM 701 C CA . LEU A 1 90 ? -19.539 2.293 4.226 1.00 83.56 90 LEU A CA 1
ATOM 702 C C . LEU A 1 90 ? -20.874 2.875 3.714 1.00 83.56 90 LEU A C 1
ATOM 704 O O . LEU A 1 90 ? -21.881 2.159 3.661 1.00 83.56 90 LEU A O 1
ATOM 708 N N . PRO A 1 91 ? -20.924 4.169 3.345 1.00 80.12 91 PRO A N 1
ATOM 709 C CA . PRO A 1 91 ? -22.159 4.808 2.897 1.00 80.12 91 PRO A CA 1
ATOM 710 C C . PRO A 1 91 ? -22.838 4.052 1.746 1.00 80.12 91 PRO A C 1
ATOM 712 O O . PRO A 1 91 ? -22.194 3.745 0.750 1.00 80.12 91 PRO A O 1
ATOM 715 N N . GLU A 1 92 ? -24.161 3.856 1.817 1.00 73.75 92 GLU A N 1
ATOM 716 C CA . GLU A 1 92 ? -24.942 3.130 0.789 1.00 73.75 92 GLU A CA 1
ATOM 717 C C . GLU A 1 92 ? -24.811 3.717 -0.630 1.00 73.75 92 GLU A C 1
ATOM 719 O O . GLU A 1 92 ? -25.038 3.029 -1.621 1.00 73.75 92 GLU A O 1
ATOM 724 N N . LEU A 1 93 ? -24.473 5.006 -0.733 1.00 74.81 93 LEU A N 1
ATOM 725 C CA . LEU A 1 93 ? -24.288 5.716 -2.001 1.00 74.81 93 LEU A CA 1
ATOM 726 C C . LEU A 1 93 ? -22.880 5.552 -2.595 1.00 74.81 93 LEU A C 1
ATOM 728 O O . LEU A 1 93 ? -22.634 6.045 -3.697 1.00 74.81 93 LEU A O 1
ATOM 732 N N . MET A 1 94 ? -21.954 4.913 -1.878 1.00 80.25 94 MET A N 1
ATOM 733 C CA . MET A 1 94 ? -20.613 4.643 -2.379 1.00 80.25 94 MET A CA 1
ATOM 734 C C . MET A 1 94 ? -20.676 3.585 -3.491 1.00 80.25 94 MET A C 1
ATOM 736 O O . MET A 1 94 ? -21.340 2.560 -3.321 1.00 80.25 94 MET A O 1
ATOM 740 N N . PRO A 1 95 ? -19.998 3.797 -4.634 1.00 80.88 95 PRO A N 1
ATOM 741 C CA . PRO A 1 95 ? -19.865 2.760 -5.649 1.00 80.88 95 PRO A CA 1
ATOM 742 C C . PRO A 1 95 ? -19.256 1.488 -5.050 1.00 80.88 95 PRO A C 1
ATOM 744 O O . PRO A 1 95 ? -18.234 1.567 -4.374 1.00 80.88 95 PRO A O 1
ATOM 747 N N . THR A 1 96 ? -19.843 0.322 -5.334 1.00 79.44 96 THR A N 1
ATOM 748 C CA . THR A 1 96 ? -19.386 -0.969 -4.787 1.00 79.44 96 THR A CA 1
ATOM 749 C C . THR A 1 96 ? -17.900 -1.213 -5.043 1.00 79.44 96 THR A C 1
ATOM 751 O O . THR A 1 96 ? -17.182 -1.511 -4.100 1.00 79.44 96 THR A O 1
ATOM 754 N N . GLU A 1 97 ? -17.423 -0.966 -6.271 1.00 83.81 97 GLU A N 1
ATOM 755 C CA . GLU A 1 97 ? -15.998 -1.092 -6.621 1.00 83.81 97 GLU A CA 1
ATOM 756 C C . GLU A 1 97 ? -15.104 -0.237 -5.702 1.00 83.81 97 GLU A C 1
ATOM 758 O O . GLU A 1 97 ? -14.072 -0.698 -5.240 1.00 83.81 97 GLU A O 1
ATOM 763 N N . GLN A 1 98 ? -15.505 0.999 -5.382 1.00 83.50 98 GLN A N 1
ATOM 764 C CA . GLN A 1 98 ? -14.718 1.872 -4.502 1.00 83.50 98 GLN A CA 1
ATOM 765 C C . GLN A 1 98 ? -14.717 1.371 -3.051 1.00 83.50 98 GLN A C 1
ATOM 767 O O . GLN A 1 98 ? -13.698 1.466 -2.371 1.00 83.50 98 GLN A O 1
ATOM 772 N N . GLY A 1 99 ? -15.847 0.836 -2.581 1.00 85.44 99 GLY A N 1
ATOM 773 C CA . GLY A 1 99 ? -15.944 0.239 -1.250 1.00 85.44 99 GLY A CA 1
ATOM 774 C C . GLY A 1 99 ? -15.056 -0.997 -1.102 1.00 85.44 99 GLY A C 1
ATOM 775 O O . GLY A 1 99 ? -14.323 -1.104 -0.124 1.00 85.44 99 GLY A O 1
ATOM 776 N N . GLU A 1 100 ? -15.056 -1.878 -2.103 1.00 89.00 100 GLU A N 1
ATOM 777 C CA . GLU A 1 100 ? -14.215 -3.079 -2.126 1.00 89.00 100 GLU A CA 1
ATOM 778 C C . GLU A 1 100 ? -12.713 -2.722 -2.119 1.00 89.00 100 GLU A C 1
ATOM 780 O O . GLU A 1 100 ? -11.935 -3.326 -1.379 1.00 89.00 100 GLU A O 1
ATOM 785 N N . GLU A 1 101 ? -12.295 -1.682 -2.850 1.00 91.94 101 GLU A N 1
ATOM 786 C CA . GLU A 1 101 ? -10.906 -1.197 -2.800 1.00 91.94 101 GLU A CA 1
ATOM 787 C C . GLU A 1 101 ? -10.522 -0.619 -1.429 1.00 91.94 101 GLU A C 1
ATOM 789 O O . GLU A 1 101 ? -9.398 -0.810 -0.960 1.00 91.94 101 GLU A O 1
ATOM 794 N N . LEU A 1 102 ? -11.446 0.060 -0.743 1.00 89.62 102 LEU A N 1
ATOM 795 C CA . LEU A 1 102 ? -11.214 0.550 0.619 1.00 89.62 102 LEU A CA 1
ATOM 796 C C . LEU A 1 102 ? -11.101 -0.592 1.636 1.00 89.62 102 LEU A C 1
ATOM 798 O O . LEU A 1 102 ? -10.284 -0.515 2.556 1.00 89.62 102 LEU A O 1
ATOM 802 N N . GLU A 1 103 ? -11.861 -1.672 1.461 1.00 88.69 103 GLU A N 1
ATOM 803 C CA . GLU A 1 103 ? -11.703 -2.894 2.255 1.00 88.69 103 GLU A CA 1
ATOM 804 C C . GLU A 1 103 ? -10.350 -3.570 1.987 1.00 88.69 103 GLU A C 1
ATOM 806 O O . GLU A 1 103 ? -9.656 -3.972 2.929 1.00 88.69 103 GLU A O 1
ATOM 811 N N . GLY A 1 104 ? -9.924 -3.629 0.720 1.00 91.00 104 GLY A N 1
ATOM 812 C CA . GLY A 1 104 ? -8.584 -4.079 0.343 1.00 91.00 104 GLY A CA 1
ATOM 813 C C . GLY A 1 104 ? -7.500 -3.244 1.028 1.00 91.00 104 GLY A C 1
ATOM 814 O O . GLY A 1 104 ? -6.582 -3.782 1.653 1.00 91.00 104 GLY A O 1
ATOM 815 N N . LEU A 1 105 ? -7.654 -1.918 1.019 1.00 90.44 105 LEU A N 1
ATOM 816 C CA . LEU A 1 105 ? -6.743 -0.998 1.692 1.00 90.44 105 LEU A CA 1
ATOM 817 C C . LEU A 1 105 ? -6.693 -1.243 3.203 1.00 90.44 105 LEU A C 1
ATOM 819 O O . LEU A 1 105 ? -5.606 -1.301 3.780 1.00 90.44 105 LEU A O 1
ATOM 823 N N . GLN A 1 106 ? -7.847 -1.451 3.841 1.00 88.38 106 GLN A N 1
ATOM 824 C CA . GLN A 1 106 ? -7.926 -1.785 5.261 1.00 88.38 106 GLN A CA 1
ATOM 825 C C . GLN A 1 106 ? -7.153 -3.070 5.579 1.00 88.38 106 GLN A C 1
ATOM 827 O O . GLN A 1 106 ? -6.501 -3.149 6.624 1.00 88.38 106 GLN A O 1
ATOM 832 N N . MET A 1 107 ? -7.168 -4.063 4.685 1.00 89.94 107 MET A N 1
ATOM 833 C CA . MET A 1 107 ? -6.386 -5.287 4.856 1.00 89.94 107 MET A CA 1
ATOM 834 C C . MET A 1 107 ? -4.879 -5.017 4.778 1.00 89.94 107 MET A C 1
ATOM 836 O O . MET A 1 107 ? -4.136 -5.513 5.627 1.00 89.94 107 MET A O 1
ATOM 840 N N . ILE A 1 108 ? -4.425 -4.190 3.830 1.00 91.56 108 ILE A N 1
ATOM 841 C CA . ILE A 1 108 ? -3.009 -3.800 3.710 1.00 91.56 108 ILE A CA 1
ATOM 842 C C . ILE A 1 108 ? -2.552 -3.036 4.963 1.00 91.56 108 ILE A C 1
ATOM 844 O O . ILE A 1 108 ? -1.509 -3.358 5.532 1.00 91.56 108 ILE A O 1
ATOM 848 N N . VAL A 1 109 ? -3.338 -2.068 5.446 1.00 87.75 109 VAL A N 1
ATOM 849 C CA . VAL A 1 109 ? -3.005 -1.302 6.662 1.00 87.75 109 VAL A CA 1
ATOM 850 C C . VAL A 1 109 ? -3.045 -2.198 7.909 1.00 87.75 109 VAL A C 1
ATOM 852 O O . VAL A 1 109 ? -2.202 -2.074 8.795 1.00 87.75 109 VAL A O 1
ATOM 855 N N . SER A 1 110 ? -3.961 -3.167 7.967 1.00 86.81 110 SER A N 1
ATOM 856 C CA . SER A 1 110 ? -3.986 -4.174 9.039 1.00 86.81 110 SER A CA 1
ATOM 857 C C . SER A 1 110 ? -2.783 -5.121 8.977 1.00 86.81 110 SER A C 1
ATOM 859 O O . SER A 1 110 ? -2.327 -5.608 10.007 1.00 86.81 110 SER A O 1
ATOM 861 N N . LEU A 1 111 ? -2.235 -5.386 7.789 1.00 88.75 111 LEU A N 1
ATOM 862 C CA . LEU A 1 111 ? -1.000 -6.153 7.641 1.00 88.75 111 LEU A CA 1
ATOM 863 C C . LEU A 1 111 ? 0.230 -5.325 8.035 1.00 88.75 111 LEU A C 1
ATOM 865 O O . LEU A 1 111 ? 1.173 -5.870 8.607 1.00 88.75 111 LEU A O 1
ATOM 869 N N . TRP A 1 112 ? 0.218 -4.016 7.776 1.00 87.44 112 TRP A N 1
ATOM 870 C CA . TRP A 1 112 ? 1.318 -3.097 8.081 1.00 87.44 112 TRP A CA 1
ATOM 871 C C . TRP A 1 112 ? 1.691 -3.059 9.567 1.00 87.44 112 TRP A C 1
ATOM 873 O O . TRP A 1 112 ? 2.857 -2.878 9.905 1.00 87.44 112 TRP A O 1
ATOM 883 N N . VAL A 1 113 ? 0.750 -3.301 10.479 1.00 82.19 113 VAL A N 1
ATOM 884 C CA . VAL A 1 113 ? 1.065 -3.360 11.920 1.00 82.19 113 VAL A CA 1
ATOM 885 C C . VAL A 1 113 ? 1.760 -4.668 12.332 1.00 82.19 113 VAL A C 1
ATOM 887 O O . VAL A 1 113 ? 2.197 -4.794 13.475 1.00 82.19 113 VAL A O 1
ATOM 890 N N . LEU A 1 114 ? 1.850 -5.642 11.415 1.00 84.25 114 LEU A N 1
ATOM 891 C CA . LEU A 1 114 ? 2.448 -6.969 11.614 1.00 84.25 114 LEU A CA 1
ATOM 892 C C . LEU A 1 114 ? 3.670 -7.230 10.719 1.00 84.25 114 LEU A C 1
ATOM 894 O O . LEU A 1 114 ? 4.462 -8.128 11.009 1.00 84.25 114 LEU A O 1
ATOM 898 N N . ARG A 1 115 ? 3.793 -6.506 9.602 1.00 87.31 115 ARG A N 1
ATOM 899 C CA . ARG A 1 115 ? 4.805 -6.712 8.559 1.00 87.31 115 ARG A CA 1
ATOM 900 C C . ARG A 1 115 ? 5.530 -5.414 8.231 1.00 87.31 115 ARG A C 1
ATOM 902 O O . ARG A 1 115 ? 5.017 -4.316 8.439 1.00 87.31 115 ARG A O 1
ATOM 909 N N . ASP A 1 116 ? 6.733 -5.543 7.688 1.00 87.31 116 ASP A N 1
ATOM 910 C CA . ASP A 1 116 ? 7.564 -4.410 7.283 1.00 87.31 116 ASP A CA 1
ATOM 911 C C . ASP A 1 116 ? 7.093 -3.860 5.930 1.00 87.31 116 ASP A C 1
ATOM 913 O O . ASP A 1 116 ? 7.674 -4.123 4.878 1.00 87.31 116 ASP A O 1
ATOM 917 N N . ILE A 1 117 ? 5.960 -3.159 5.955 1.00 89.25 117 ILE A N 1
ATOM 918 C CA . ILE A 1 117 ? 5.465 -2.358 4.835 1.00 89.25 117 ILE A CA 1
ATOM 919 C C . ILE A 1 117 ? 5.882 -0.913 5.104 1.00 89.25 117 ILE A C 1
ATOM 921 O O . ILE A 1 117 ? 5.618 -0.370 6.175 1.00 89.25 117 ILE A O 1
ATOM 925 N N . ARG A 1 118 ? 6.554 -0.295 4.140 1.00 86.44 118 ARG A N 1
ATOM 926 C CA . ARG A 1 118 ? 7.010 1.091 4.213 1.00 86.44 118 ARG A CA 1
ATOM 927 C C . ARG A 1 118 ? 6.199 1.892 3.213 1.00 86.44 118 ARG A C 1
ATOM 929 O O . ARG A 1 118 ? 6.394 1.768 2.005 1.00 86.44 118 ARG A O 1
ATOM 936 N N . PHE A 1 119 ? 5.237 2.649 3.728 1.00 84.44 119 PHE A N 1
ATOM 937 C CA . PHE A 1 119 ? 4.460 3.572 2.913 1.00 84.44 119 PHE A CA 1
ATOM 938 C C . PHE A 1 119 ? 5.277 4.831 2.638 1.00 84.44 119 PHE A C 1
ATOM 940 O O . PHE A 1 119 ? 6.007 5.303 3.497 1.00 84.44 119 PHE A O 1
ATOM 947 N N . HIS A 1 120 ? 5.144 5.378 1.441 1.00 79.19 120 HIS A N 1
ATOM 948 C CA . HIS A 1 120 ? 5.809 6.595 1.010 1.00 79.19 120 HIS A CA 1
ATOM 949 C C . HIS A 1 120 ? 4.770 7.538 0.459 1.00 79.19 120 HIS A C 1
ATOM 951 O O . HIS A 1 120 ? 3.958 7.185 -0.402 1.00 79.19 120 HIS A O 1
ATOM 957 N N . ILE A 1 121 ? 4.817 8.759 0.961 1.00 74.38 121 ILE A N 1
ATOM 958 C CA . ILE A 1 121 ? 3.930 9.810 0.519 1.00 74.38 121 ILE A CA 1
ATOM 959 C C . ILE A 1 121 ? 4.762 10.798 -0.281 1.00 74.38 121 ILE A C 1
ATOM 961 O O . ILE A 1 121 ? 5.584 11.535 0.261 1.00 74.38 121 ILE A O 1
ATOM 965 N N . LEU A 1 122 ? 4.576 10.775 -1.598 1.00 69.12 122 LEU A N 1
ATOM 966 C CA . LEU A 1 122 ? 5.376 11.589 -2.502 1.00 69.12 122 LEU A CA 1
ATOM 967 C C . LEU A 1 122 ? 5.014 13.076 -2.326 1.00 69.12 122 LEU A C 1
ATOM 969 O O . LEU A 1 122 ? 3.833 13.405 -2.236 1.00 69.12 122 LEU A O 1
ATOM 973 N N . PRO A 1 123 ? 5.980 14.012 -2.311 1.00 59.09 123 PRO A N 1
ATOM 974 C CA . PRO A 1 123 ? 5.706 15.426 -2.030 1.00 59.09 123 PRO A CA 1
ATOM 975 C C . PRO A 1 123 ? 4.625 16.066 -2.922 1.00 59.09 123 PRO A C 1
ATOM 977 O O . PRO A 1 123 ? 3.847 16.892 -2.446 1.00 59.09 123 PRO A O 1
ATOM 980 N N . GLY A 1 124 ? 4.519 15.645 -4.191 1.00 56.31 124 GLY A N 1
ATOM 981 C CA . GLY A 1 124 ? 3.492 16.122 -5.133 1.00 56.31 124 GLY A CA 1
ATOM 982 C C . GLY A 1 124 ? 2.048 15.746 -4.762 1.00 56.31 124 GLY A C 1
ATOM 983 O O . GLY A 1 124 ? 1.104 16.354 -5.268 1.00 56.31 124 GLY A O 1
ATOM 984 N N . VAL A 1 125 ? 1.866 14.789 -3.847 1.00 55.78 125 VAL A N 1
ATOM 985 C CA . VAL A 1 125 ? 0.569 14.323 -3.318 1.00 55.78 125 VAL A CA 1
ATOM 986 C C . VAL A 1 125 ? -0.054 15.386 -2.398 1.00 55.78 125 VAL A C 1
ATOM 988 O O . VAL A 1 125 ? -1.271 15.570 -2.364 1.00 55.78 125 VAL A O 1
ATOM 991 N N . ILE A 1 126 ? 0.776 16.175 -1.704 1.00 53.19 126 ILE A N 1
ATOM 992 C CA . ILE A 1 126 ? 0.326 17.237 -0.786 1.00 53.19 126 ILE A CA 1
ATOM 993 C C . ILE A 1 126 ? -0.378 18.369 -1.550 1.00 53.19 126 ILE A C 1
ATOM 995 O O . ILE A 1 126 ? -1.362 18.949 -1.070 1.00 53.19 126 ILE A O 1
ATOM 999 N N . ASP A 1 127 ? 0.097 18.686 -2.756 1.00 50.03 127 ASP A N 1
ATOM 1000 C CA . ASP A 1 127 ? -0.336 19.869 -3.494 1.00 50.03 127 ASP A CA 1
ATOM 1001 C C . ASP A 1 127 ? -1.674 19.712 -4.236 1.00 50.03 127 ASP A C 1
ATOM 1003 O O . ASP A 1 127 ? -2.371 20.720 -4.419 1.00 50.03 127 ASP A O 1
ATOM 1007 N N . ASP A 1 128 ? -2.081 18.487 -4.596 1.00 45.59 128 ASP A N 1
ATOM 1008 C CA . ASP A 1 128 ? -3.281 18.228 -5.417 1.00 45.59 128 ASP A CA 1
ATOM 1009 C C . ASP A 1 128 ? -4.596 18.167 -4.607 1.00 45.59 128 ASP A C 1
ATOM 1011 O O . ASP A 1 128 ? -5.694 18.356 -5.140 1.00 45.59 128 ASP A O 1
ATOM 1015 N N . SER A 1 129 ? -4.511 18.063 -3.275 1.00 47.06 129 SER A N 1
ATOM 1016 C CA . SER A 1 129 ? -5.668 18.069 -2.355 1.00 47.06 129 SER A CA 1
ATOM 1017 C C . SER A 1 129 ? -6.513 19.365 -2.378 1.00 47.06 129 SER A C 1
ATOM 1019 O O . SER A 1 129 ? -7.551 19.471 -1.718 1.00 47.06 129 SER A O 1
ATOM 1021 N N . LYS A 1 130 ? -6.113 20.375 -3.163 1.00 47.00 130 LYS A N 1
ATOM 1022 C CA . LYS A 1 130 ? -6.730 21.711 -3.239 1.00 47.00 130 LYS A CA 1
ATOM 1023 C C . LYS A 1 130 ? -7.974 21.794 -4.144 1.00 47.00 130 LYS A C 1
ATOM 1025 O O . LYS A 1 130 ? -8.538 22.880 -4.281 1.00 47.00 130 LYS A O 1
ATOM 1030 N N . ARG A 1 131 ? -8.440 20.697 -4.759 1.00 44.19 131 ARG A N 1
ATOM 1031 C CA . ARG A 1 131 ? -9.464 20.736 -5.832 1.00 44.19 131 ARG A CA 1
ATOM 1032 C C . ARG A 1 131 ? -10.912 21.069 -5.436 1.00 44.19 131 ARG A C 1
ATOM 1034 O O . ARG A 1 131 ? -11.751 21.189 -6.326 1.00 44.19 131 ARG A O 1
ATOM 1041 N N . LYS A 1 132 ? -11.235 21.330 -4.165 1.00 46.53 132 LYS A N 1
ATOM 1042 C CA . LYS A 1 132 ? -12.514 21.968 -3.779 1.00 46.53 132 LYS A CA 1
ATOM 1043 C C . LYS A 1 132 ? -12.292 22.956 -2.628 1.00 46.53 132 LYS A C 1
ATOM 1045 O O . LYS A 1 132 ? -11.530 22.635 -1.717 1.00 46.53 132 LYS A O 1
ATOM 1050 N N . PRO A 1 133 ? -12.955 24.131 -2.607 1.00 43.34 133 PRO A N 1
ATOM 1051 C CA . PRO A 1 133 ? -12.949 25.000 -1.436 1.00 43.34 133 PRO A CA 1
ATOM 1052 C C . PRO A 1 133 ? -13.696 24.300 -0.293 1.00 43.34 133 PRO A C 1
ATOM 1054 O O . PRO A 1 133 ? -14.912 24.400 -0.151 1.00 43.34 133 PRO A O 1
ATOM 1057 N N . LEU A 1 134 ? -12.957 23.523 0.494 1.00 49.84 134 LEU A N 1
ATOM 1058 C CA . LEU A 1 134 ? -13.427 22.929 1.737 1.00 49.84 134 LEU A CA 1
ATOM 1059 C C . LEU A 1 134 ? -13.614 24.038 2.777 1.00 49.84 134 LEU A C 1
ATOM 1061 O O . LEU A 1 134 ? -12.832 24.990 2.834 1.00 49.84 134 LEU A O 1
ATOM 1065 N N . ALA A 1 135 ? -14.628 23.897 3.633 1.00 57.00 135 ALA A N 1
ATOM 1066 C CA . ALA A 1 135 ? -14.742 24.718 4.832 1.00 57.00 135 ALA A CA 1
ATOM 1067 C C . ALA A 1 135 ? -13.428 24.639 5.635 1.00 57.00 135 ALA A C 1
ATOM 1069 O O . ALA A 1 135 ? -12.850 23.560 5.787 1.00 57.00 135 ALA A O 1
ATOM 1070 N N . GLN A 1 136 ? -12.952 25.781 6.131 1.00 58.28 136 GLN A N 1
ATOM 1071 C CA . GLN A 1 136 ? -11.610 25.947 6.706 1.00 58.28 136 GLN A CA 1
ATOM 1072 C C . GLN A 1 136 ? -11.289 24.949 7.836 1.00 58.28 136 GLN A C 1
ATOM 1074 O O . GLN A 1 136 ? -10.150 24.503 7.954 1.00 58.28 136 GLN A O 1
ATOM 1079 N N . THR A 1 137 ? -12.303 24.530 8.596 1.00 58.38 137 THR A N 1
ATOM 1080 C CA . THR A 1 137 ? -12.208 23.524 9.666 1.00 58.38 137 THR A CA 1
ATOM 1081 C C . THR A 1 137 ? -11.911 22.116 9.143 1.00 58.38 137 THR A C 1
ATOM 1083 O O . THR A 1 137 ? -11.011 21.453 9.648 1.00 58.38 137 THR A O 1
ATOM 1086 N N . ARG A 1 138 ? -12.586 21.677 8.072 1.00 59.97 138 ARG A N 1
ATOM 1087 C CA . ARG A 1 138 ? -12.331 20.368 7.437 1.00 59.97 138 ARG A CA 1
ATOM 1088 C C . ARG A 1 138 ? -10.943 20.302 6.812 1.00 59.97 138 ARG A C 1
ATOM 1090 O O . ARG A 1 138 ? -10.316 19.251 6.802 1.00 59.97 138 ARG A O 1
ATOM 1097 N N . LYS A 1 139 ? -10.452 21.431 6.297 1.00 64.38 139 LYS A N 1
ATOM 1098 C CA . LYS A 1 139 ? -9.092 21.522 5.758 1.00 64.38 139 LYS A CA 1
ATOM 1099 C C . LYS A 1 139 ? -8.041 21.305 6.853 1.00 64.38 139 LYS A C 1
ATOM 1101 O O . LYS A 1 139 ? -7.108 20.548 6.632 1.00 64.38 139 LYS A O 1
ATOM 1106 N N . GLN A 1 140 ? -8.204 21.933 8.019 1.00 66.12 140 GLN A N 1
ATOM 1107 C CA . GLN A 1 140 ? -7.286 21.760 9.153 1.00 66.12 140 GLN A CA 1
ATOM 1108 C C . GLN A 1 140 ? -7.293 20.326 9.689 1.00 66.12 140 GLN A C 1
ATOM 1110 O O . GLN A 1 140 ? -6.226 19.765 9.896 1.00 66.12 140 GLN A O 1
ATOM 1115 N N . GLN A 1 141 ? -8.470 19.708 9.825 1.00 64.06 141 GLN A N 1
ATOM 1116 C CA . GLN A 1 141 ? -8.582 18.309 10.253 1.00 64.06 141 GLN A CA 1
ATOM 1117 C C . GLN A 1 141 ? -7.861 17.353 9.300 1.00 64.06 141 GLN A C 1
ATOM 1119 O O . GLN A 1 141 ? -7.135 16.480 9.749 1.00 64.06 141 GLN A O 1
ATOM 1124 N N . ARG A 1 142 ? -8.005 17.550 7.984 1.00 66.31 142 ARG A N 1
ATOM 1125 C CA . ARG A 1 142 ? -7.329 16.711 6.986 1.00 66.31 142 ARG A CA 1
ATOM 1126 C C . ARG A 1 142 ? -5.816 16.923 6.940 1.00 66.31 142 ARG A C 1
ATOM 1128 O O . ARG A 1 142 ? -5.101 15.971 6.674 1.00 66.31 142 ARG A O 1
ATOM 1135 N N . ILE A 1 143 ? -5.335 18.142 7.196 1.00 70.44 143 ILE A N 1
ATOM 1136 C CA . ILE A 1 143 ? -3.895 18.422 7.315 1.00 70.44 143 ILE A CA 1
ATOM 1137 C C . ILE A 1 143 ? -3.325 17.759 8.571 1.00 70.44 143 ILE A C 1
ATOM 1139 O O . ILE A 1 143 ? -2.281 17.133 8.494 1.00 70.44 143 ILE A O 1
ATOM 1143 N N . HIS A 1 144 ? -4.023 17.839 9.703 1.00 70.38 144 HIS A N 1
ATOM 1144 C CA . HIS A 1 144 ? -3.580 17.169 10.923 1.00 70.38 144 HIS A CA 1
ATOM 1145 C C . HIS A 1 144 ? -3.595 15.639 10.772 1.00 70.38 144 HIS A C 1
ATOM 1147 O O . HIS A 1 144 ? -2.612 14.983 11.093 1.00 70.38 144 HIS A O 1
ATOM 1153 N N . ALA A 1 145 ? -4.668 15.084 10.196 1.00 66.69 145 ALA A N 1
ATOM 1154 C CA . ALA A 1 145 ? -4.771 13.665 9.856 1.00 66.69 145 ALA A CA 1
ATOM 1155 C C . ALA A 1 145 ? -3.588 13.195 9.003 1.00 66.69 145 ALA A C 1
ATOM 1157 O O . ALA A 1 145 ? -2.969 12.166 9.258 1.00 66.69 145 ALA A O 1
ATOM 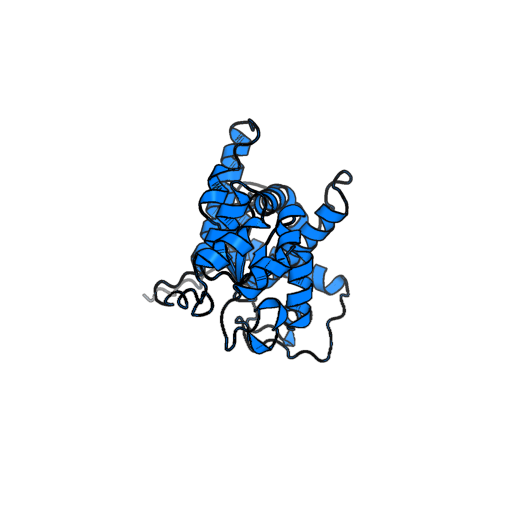1158 N N . TRP A 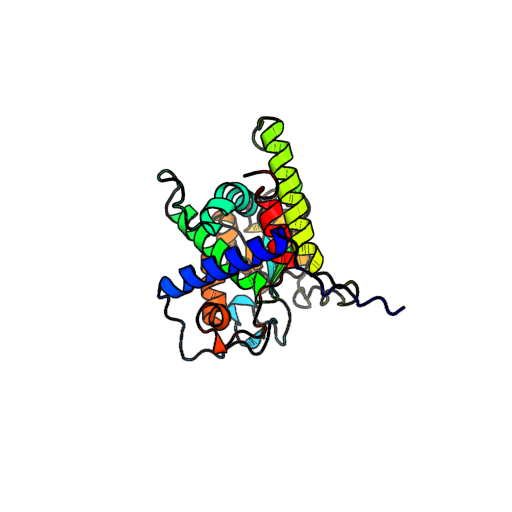1 146 ? -3.260 14.006 8.002 1.00 71.31 146 TRP A N 1
ATOM 1159 C CA . TRP A 1 146 ? -2.117 13.810 7.135 1.00 71.31 146 TRP A CA 1
ATOM 1160 C C . TRP A 1 146 ? -0.784 13.839 7.890 1.00 71.31 146 TRP A C 1
ATOM 1162 O O . TRP A 1 146 ? 0.022 12.933 7.717 1.00 71.31 146 TRP A O 1
ATOM 1172 N N . GLU A 1 147 ? -0.546 14.852 8.725 1.00 71.38 147 GLU A N 1
ATOM 1173 C CA . GLU A 1 147 ? 0.685 14.993 9.511 1.00 71.38 147 GLU A CA 1
ATOM 1174 C C . GLU A 1 147 ? 0.893 13.808 10.461 1.00 71.38 147 GLU A C 1
ATOM 1176 O O . GLU A 1 147 ? 1.987 13.250 10.498 1.00 71.38 147 GLU A O 1
ATOM 1181 N N . GLU A 1 148 ? -0.156 13.378 11.166 1.00 70.69 148 GLU A N 1
ATOM 1182 C CA . GLU A 1 148 ? -0.099 12.216 12.060 1.00 70.69 148 GLU A CA 1
ATOM 1183 C C . GLU A 1 148 ? 0.128 10.912 11.297 1.00 70.69 148 GLU A C 1
ATOM 1185 O O . GLU A 1 148 ? 0.887 10.051 11.737 1.00 70.69 148 GLU A O 1
ATOM 1190 N N . PHE A 1 149 ? -0.473 10.767 10.116 1.00 71.12 149 PHE A N 1
ATOM 1191 C CA . PHE A 1 149 ? -0.243 9.598 9.275 1.00 71.12 149 PHE A CA 1
ATOM 1192 C C . PHE A 1 149 ? 1.189 9.566 8.725 1.00 71.12 149 PHE A C 1
ATOM 1194 O O . PHE A 1 149 ? 1.840 8.524 8.769 1.00 71.12 149 PHE A O 1
ATOM 1201 N N . CYS A 1 150 ? 1.721 10.710 8.282 1.00 68.56 150 CYS A N 1
ATOM 1202 C CA . CYS A 1 150 ? 3.134 10.839 7.931 1.00 68.56 150 CYS A CA 1
ATOM 1203 C C . CYS A 1 150 ? 4.034 10.492 9.123 1.00 68.56 150 CYS A C 1
ATOM 1205 O O . CYS A 1 150 ? 4.987 9.741 8.952 1.00 68.56 150 CYS A O 1
ATOM 1207 N N . ALA A 1 151 ? 3.718 10.973 10.329 1.00 67.06 151 ALA A N 1
ATOM 1208 C CA . ALA A 1 151 ? 4.472 10.646 11.537 1.00 67.06 151 ALA A CA 1
ATOM 1209 C C . ALA A 1 151 ? 4.444 9.137 11.843 1.00 67.06 151 ALA A C 1
ATOM 1211 O O . ALA A 1 151 ? 5.490 8.559 12.134 1.00 67.06 151 ALA A O 1
ATOM 1212 N N . ALA A 1 152 ? 3.286 8.481 11.686 1.00 68.88 152 ALA A N 1
ATOM 1213 C CA . ALA A 1 152 ? 3.134 7.029 11.826 1.00 68.88 152 ALA A CA 1
ATOM 1214 C C . ALA A 1 152 ? 4.081 6.252 10.900 1.00 68.88 152 ALA A C 1
ATOM 1216 O O . ALA A 1 152 ? 4.630 5.215 11.272 1.00 68.88 152 ALA A O 1
ATOM 1217 N N . ILE A 1 153 ? 4.240 6.757 9.678 1.00 66.19 153 ILE A N 1
ATOM 1218 C CA . ILE A 1 153 ? 5.054 6.165 8.619 1.00 66.19 153 ILE A CA 1
ATOM 1219 C C . ILE A 1 153 ? 6.548 6.445 8.835 1.00 66.19 153 ILE A C 1
ATOM 1221 O O . ILE A 1 153 ? 7.368 5.545 8.651 1.00 66.19 153 ILE A O 1
ATOM 1225 N N . SER A 1 154 ? 6.912 7.652 9.275 1.00 57.03 154 SER A N 1
ATOM 1226 C CA . SER A 1 154 ? 8.304 8.054 9.525 1.00 57.03 154 SER A CA 1
ATOM 1227 C C . SER A 1 154 ? 8.967 7.303 10.683 1.00 57.03 154 SER A C 1
ATOM 1229 O O . SER A 1 154 ? 10.189 7.242 10.744 1.00 57.03 154 SER A O 1
ATOM 1231 N N . LEU A 1 155 ? 8.200 6.676 11.580 1.00 56.12 155 LEU A N 1
ATOM 1232 C CA . LEU A 1 155 ? 8.743 5.830 12.655 1.00 56.12 155 LEU A CA 1
ATOM 1233 C C . LEU A 1 155 ? 9.435 4.547 12.156 1.00 56.12 155 LEU A C 1
ATOM 1235 O O . LEU A 1 155 ? 10.040 3.833 12.951 1.00 56.12 155 LEU A O 1
ATOM 1239 N N . VAL A 1 156 ? 9.340 4.242 10.859 1.00 52.94 156 VAL A N 1
ATOM 1240 C CA . VAL A 1 156 ? 9.999 3.092 10.218 1.00 52.94 156 VAL A CA 1
ATOM 1241 C C . VAL A 1 156 ? 11.349 3.475 9.585 1.00 52.94 156 VAL A C 1
ATOM 1243 O O . VAL A 1 156 ? 12.097 2.603 9.144 1.00 52.94 156 VAL A O 1
ATOM 1246 N N . GLU A 1 157 ? 11.684 4.768 9.532 1.00 49.81 157 GLU A N 1
ATOM 1247 C CA . GLU A 1 157 ? 12.951 5.255 8.982 1.00 49.81 157 GLU A CA 1
ATOM 1248 C C . GLU A 1 157 ? 14.064 5.197 10.039 1.00 49.81 157 GLU A C 1
ATOM 1250 O O . GLU A 1 157 ? 14.378 6.188 10.699 1.00 49.81 157 GLU A O 1
ATOM 1255 N N . ASP A 1 158 ? 14.706 4.036 10.189 1.00 44.31 158 ASP A N 1
ATOM 1256 C CA . ASP A 1 158 ? 16.021 3.990 10.829 1.00 44.31 158 ASP A CA 1
ATOM 1257 C C . ASP A 1 158 ? 17.037 4.690 9.915 1.00 44.31 158 ASP A C 1
ATOM 1259 O O . ASP A 1 158 ? 17.334 4.238 8.809 1.00 44.31 158 ASP A O 1
ATOM 1263 N N . ALA A 1 159 ? 17.596 5.800 10.401 1.00 40.78 159 ALA A N 1
ATOM 1264 C CA . ALA A 1 159 ? 18.561 6.661 9.709 1.00 40.78 159 ALA A CA 1
ATOM 1265 C C . ALA A 1 159 ? 19.901 5.977 9.332 1.00 40.78 159 ALA A C 1
ATOM 1267 O O . ALA A 1 159 ? 20.793 6.639 8.799 1.00 40.78 159 ALA A O 1
ATOM 1268 N N . GLU A 1 160 ? 20.060 4.678 9.604 1.00 39.91 160 GLU A N 1
ATOM 1269 C CA . GLU A 1 160 ? 21.249 3.879 9.272 1.00 39.91 160 GLU A CA 1
ATOM 1270 C C . GLU A 1 160 ? 20.987 2.752 8.259 1.00 39.91 160 GLU A C 1
ATOM 1272 O O . GLU A 1 160 ? 21.942 2.232 7.676 1.00 39.91 160 GLU A O 1
ATOM 1277 N N . ASP A 1 161 ? 19.724 2.425 7.968 1.00 42.78 161 ASP A N 1
ATOM 1278 C CA . ASP A 1 161 ? 19.380 1.519 6.876 1.00 42.78 161 ASP A CA 1
ATOM 1279 C C . ASP A 1 161 ? 19.448 2.322 5.585 1.00 42.78 161 ASP A C 1
ATOM 1281 O O . ASP A 1 161 ? 18.451 2.876 5.117 1.00 42.78 161 ASP A O 1
ATOM 1285 N N . GLY A 1 162 ? 20.666 2.429 5.044 1.00 39.66 162 GLY A N 1
ATOM 1286 C CA . GLY A 1 162 ? 20.912 3.010 3.735 1.00 39.66 162 GLY A CA 1
ATOM 1287 C C . GLY A 1 162 ? 19.814 2.541 2.802 1.00 39.66 162 GLY A C 1
ATOM 1288 O O . GLY A 1 162 ? 19.652 1.331 2.629 1.00 39.66 162 GLY A O 1
ATOM 1289 N N . HIS A 1 163 ? 19.022 3.499 2.298 1.00 41.69 163 HIS A N 1
ATOM 1290 C CA . HIS A 1 163 ? 18.040 3.271 1.249 1.00 41.69 163 HIS A CA 1
ATOM 1291 C C . HIS A 1 163 ? 18.661 2.235 0.330 1.00 41.69 163 HIS A C 1
ATOM 1293 O O . HIS A 1 163 ? 19.722 2.524 -0.228 1.00 41.69 163 HIS A O 1
ATOM 1299 N N . GLY A 1 164 ? 18.1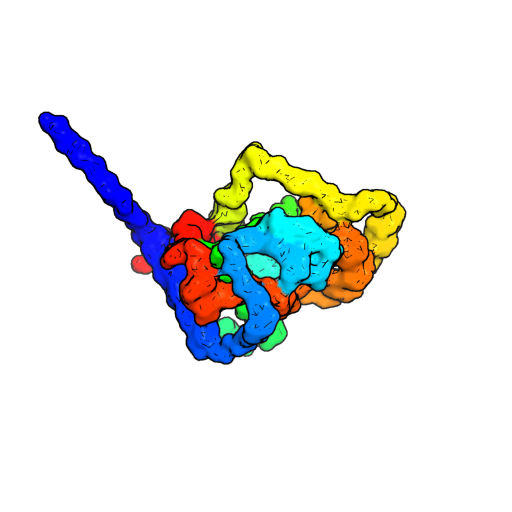14 1.011 0.295 1.00 41.12 164 GLY A N 1
ATOM 1300 C CA . GLY A 1 164 ? 18.615 0.003 -0.629 1.00 41.12 164 GLY A CA 1
ATOM 1301 C C . GLY A 1 164 ? 18.668 0.721 -1.961 1.00 41.12 164 GLY A C 1
ATOM 1302 O O . GLY A 1 164 ? 17.622 1.235 -2.363 1.00 41.12 164 GLY A O 1
ATOM 1303 N N . GLU A 1 165 ? 19.887 0.939 -2.483 1.00 40.72 165 GLU A N 1
ATOM 1304 C CA . GLU A 1 165 ? 20.110 1.929 -3.540 1.00 40.72 165 GLU A CA 1
ATOM 1305 C C . GLU A 1 165 ? 19.005 1.740 -4.565 1.00 40.72 165 GLU A C 1
ATOM 1307 O O . GLU A 1 165 ? 18.774 0.580 -4.918 1.00 40.72 165 GLU A O 1
ATOM 1312 N N . PRO A 1 166 ? 18.264 2.795 -4.957 1.00 46.19 166 PRO A N 1
ATOM 1313 C CA . PRO A 1 166 ? 17.119 2.637 -5.833 1.00 46.19 166 PRO A CA 1
ATOM 1314 C C . PRO A 1 166 ? 17.566 1.825 -7.039 1.00 46.19 166 PRO A C 1
ATOM 1316 O O . PRO A 1 166 ? 18.310 2.305 -7.895 1.00 46.19 166 PRO A O 1
ATOM 1319 N N . VAL A 1 167 ? 17.166 0.553 -7.065 1.00 50.75 167 VAL A N 1
ATOM 1320 C CA . VAL A 1 167 ? 17.507 -0.337 -8.160 1.00 50.75 167 VAL A CA 1
ATOM 1321 C C . VAL A 1 167 ? 16.499 0.005 -9.236 1.00 50.75 167 VAL A C 1
ATOM 1323 O O . VAL A 1 167 ? 15.538 -0.725 -9.455 1.00 50.75 167 VAL A O 1
ATOM 1326 N N . LEU A 1 168 ? 16.708 1.136 -9.914 1.00 53.94 168 LEU A N 1
ATOM 1327 C CA . LEU A 1 168 ? 16.404 1.137 -11.333 1.00 53.94 168 LEU A CA 1
ATOM 1328 C C . LEU A 1 168 ? 17.167 -0.074 -11.876 1.00 53.94 168 LEU A C 1
ATOM 1330 O O . LEU A 1 168 ? 18.380 -0.152 -11.637 1.00 53.94 168 LEU A O 1
ATOM 1334 N N . PRO A 1 169 ? 16.499 -1.054 -12.510 1.00 55.06 169 PRO A N 1
ATOM 1335 C CA . PRO A 1 169 ? 17.198 -2.120 -13.207 1.00 55.06 169 PRO A CA 1
ATOM 1336 C C . PRO A 1 169 ? 18.402 -1.527 -13.943 1.00 55.06 169 PRO A C 1
ATOM 1338 O O . PRO A 1 169 ? 18.246 -0.578 -14.716 1.00 55.06 169 PRO A O 1
ATOM 1341 N N . MET A 1 170 ? 19.613 -1.996 -13.614 1.00 54.12 170 MET A N 1
ATOM 1342 C CA . MET A 1 170 ? 20.837 -1.427 -14.178 1.00 54.12 170 MET A CA 1
ATOM 1343 C C . MET A 1 170 ? 20.694 -1.333 -15.702 1.00 54.12 170 MET A C 1
ATOM 1345 O O . MET A 1 170 ? 20.506 -2.352 -16.364 1.00 54.12 170 MET A O 1
ATOM 1349 N N . GLY A 1 171 ? 20.796 -0.119 -16.249 1.00 62.28 171 GLY A N 1
ATOM 1350 C CA . GLY A 1 171 ? 20.765 0.109 -17.695 1.00 62.28 171 GLY A CA 1
ATOM 1351 C C . GLY A 1 171 ? 19.453 0.630 -18.288 1.00 62.28 171 GLY A C 1
ATOM 1352 O O . GLY A 1 171 ? 19.374 0.693 -19.512 1.00 62.28 171 GLY A O 1
ATOM 1353 N N . ILE A 1 172 ? 18.461 1.040 -17.489 1.00 71.06 172 ILE A N 1
ATOM 1354 C CA . ILE A 1 172 ? 17.321 1.814 -18.018 1.00 71.06 172 ILE A CA 1
ATOM 1355 C C . ILE A 1 172 ? 17.820 3.189 -18.466 1.00 71.06 172 ILE A C 1
ATOM 1357 O O . ILE A 1 172 ? 18.393 3.936 -17.671 1.00 71.06 172 ILE A O 1
ATOM 1361 N N . SER A 1 173 ? 17.610 3.527 -19.737 1.00 81.69 173 SER A N 1
ATOM 1362 C CA . SER A 1 173 ? 17.898 4.870 -20.236 1.00 81.69 173 SER A CA 1
ATOM 1363 C C . SER A 1 173 ? 16.756 5.838 -19.911 1.00 81.69 173 SER A C 1
ATOM 1365 O O . SER A 1 173 ? 15.601 5.427 -19.784 1.00 81.69 173 SER A O 1
ATOM 1367 N N . ASP A 1 174 ? 17.048 7.142 -19.858 1.00 84.25 174 ASP A N 1
ATOM 1368 C CA . ASP A 1 174 ? 16.007 8.180 -19.747 1.00 84.25 174 ASP A CA 1
ATOM 1369 C C . ASP A 1 174 ? 14.947 8.045 -20.858 1.00 84.25 174 ASP A C 1
ATOM 1371 O O . ASP A 1 174 ? 13.775 8.341 -20.646 1.00 84.25 174 ASP A O 1
ATOM 1375 N N . HIS A 1 175 ? 15.343 7.542 -22.033 1.00 86.00 175 HIS A N 1
ATOM 1376 C CA . HIS A 1 175 ? 14.430 7.300 -23.145 1.00 86.00 175 HIS A CA 1
ATOM 1377 C C . HIS A 1 175 ? 13.438 6.165 -22.863 1.00 86.00 175 HIS A C 1
ATOM 1379 O O . HIS A 1 175 ? 12.251 6.323 -23.141 1.00 86.00 175 HIS A O 1
ATOM 1385 N N . ASP A 1 176 ? 13.904 5.051 -22.293 1.00 86.62 176 ASP A N 1
ATOM 1386 C CA . ASP A 1 176 ? 13.041 3.916 -21.934 1.00 86.62 176 ASP A CA 1
ATOM 1387 C C . ASP A 1 176 ? 12.058 4.309 -20.824 1.00 86.62 176 ASP A C 1
ATOM 1389 O O . ASP A 1 176 ? 10.887 3.922 -20.847 1.00 86.62 176 ASP A O 1
ATOM 1393 N N . LEU A 1 177 ? 12.525 5.128 -19.875 1.00 88.50 177 LEU A N 1
ATOM 1394 C CA . LEU A 1 177 ? 11.690 5.699 -18.825 1.00 88.50 177 LEU A CA 1
ATOM 1395 C C . LEU A 1 177 ? 10.593 6.599 -19.413 1.00 88.50 177 LEU A C 1
ATOM 1397 O O . LEU A 1 177 ? 9.419 6.434 -19.081 1.00 88.50 177 LEU A O 1
ATOM 1401 N N . ASP A 1 178 ? 10.954 7.526 -20.302 1.00 90.56 178 ASP A N 1
ATOM 1402 C CA . ASP A 1 178 ? 10.000 8.440 -20.933 1.00 90.56 178 ASP A CA 1
ATOM 1403 C C . ASP A 1 178 ? 8.985 7.705 -21.829 1.00 90.56 178 ASP A C 1
ATOM 1405 O O . ASP A 1 178 ? 7.800 8.056 -21.821 1.00 90.56 178 ASP A O 1
ATOM 1409 N N . ASP A 1 179 ? 9.410 6.669 -22.566 1.00 92.19 179 ASP A N 1
ATOM 1410 C CA . ASP A 1 179 ? 8.514 5.839 -23.385 1.00 92.19 179 ASP A CA 1
ATOM 1411 C C . ASP A 1 179 ? 7.488 5.102 -22.517 1.00 92.19 179 ASP A C 1
ATOM 1413 O O . ASP A 1 179 ? 6.284 5.183 -22.777 1.00 92.19 179 ASP A O 1
ATOM 1417 N N . ALA A 1 180 ? 7.927 4.458 -21.432 1.00 92.06 180 ALA A N 1
ATOM 1418 C CA . ALA A 1 180 ? 7.028 3.778 -20.504 1.00 92.06 180 ALA A CA 1
ATOM 1419 C C . ALA A 1 180 ? 6.044 4.753 -19.836 1.00 92.06 180 ALA A C 1
ATOM 1421 O O . ALA A 1 180 ? 4.836 4.503 -19.794 1.00 92.06 180 ALA A O 1
ATOM 1422 N N . LEU A 1 181 ? 6.541 5.903 -19.366 1.00 93.69 181 LEU A N 1
ATOM 1423 C CA . LEU A 1 181 ? 5.728 6.936 -18.720 1.00 93.69 181 LEU A CA 1
ATOM 1424 C C . LEU A 1 181 ? 4.768 7.640 -19.685 1.00 93.69 181 LEU A C 1
ATOM 1426 O O . LEU A 1 181 ? 3.788 8.240 -19.238 1.00 93.69 181 LEU A O 1
ATOM 1430 N N . SER A 1 182 ? 4.991 7.554 -20.999 1.00 94.00 182 SER A N 1
ATOM 1431 C CA . SER A 1 182 ? 4.065 8.100 -21.996 1.00 94.00 182 SER A CA 1
ATOM 1432 C C . SER A 1 182 ? 2.671 7.461 -21.921 1.00 94.00 182 SER A C 1
ATOM 1434 O O . SER A 1 182 ? 1.683 8.130 -22.239 1.00 94.00 182 SER A O 1
ATOM 1436 N N . ALA A 1 183 ? 2.587 6.214 -21.434 1.00 93.31 183 ALA A N 1
ATOM 1437 C CA . ALA A 1 183 ? 1.341 5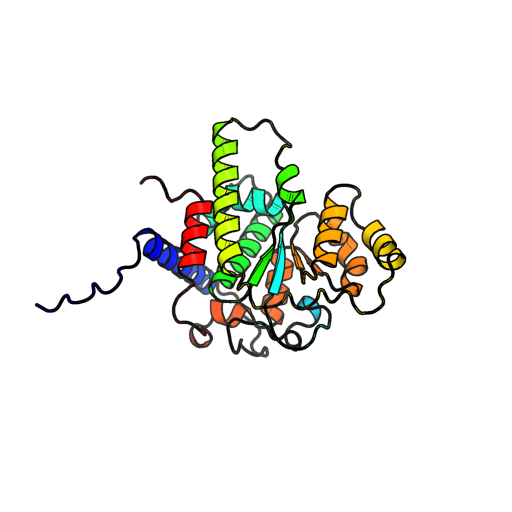.482 -21.217 1.00 93.31 183 ALA A CA 1
ATOM 1438 C C . ALA A 1 183 ? 0.562 5.949 -19.972 1.00 93.31 183 ALA A C 1
ATOM 1440 O O . ALA A 1 183 ? -0.647 5.733 -19.898 1.00 93.31 183 ALA A O 1
ATOM 1441 N N . VAL A 1 184 ? 1.227 6.605 -19.015 1.00 92.94 184 VAL A N 1
ATOM 1442 C CA . VAL A 1 184 ? 0.595 7.172 -17.813 1.00 92.94 184 VAL A CA 1
ATOM 1443 C C . VAL A 1 184 ? -0.083 8.501 -18.177 1.00 92.94 184 VAL A C 1
ATOM 1445 O O . VAL A 1 184 ? 0.521 9.295 -18.916 1.00 92.94 184 VAL A O 1
ATOM 1448 N N . PRO A 1 185 ? -1.301 8.795 -17.675 1.00 90.12 185 PRO A N 1
ATOM 1449 C CA . PRO A 1 185 ? -1.969 10.077 -17.895 1.00 90.12 185 PRO A CA 1
ATOM 1450 C C . PRO A 1 185 ? -1.045 11.278 -17.658 1.00 90.12 185 PRO A C 1
ATOM 1452 O O . PRO A 1 185 ? -0.303 11.337 -16.680 1.00 90.12 185 PRO A O 1
ATOM 1455 N N . ALA A 1 186 ? -1.049 12.232 -18.592 1.00 85.56 186 ALA A N 1
ATOM 1456 C CA . ALA A 1 186 ? -0.192 13.408 -18.494 1.00 85.56 186 ALA A CA 1
ATOM 1457 C C . ALA A 1 186 ? -0.596 14.295 -17.305 1.00 85.56 186 ALA A C 1
ATOM 1459 O O . ALA A 1 186 ? -1.779 14.462 -17.021 1.00 85.56 186 ALA A O 1
ATOM 1460 N N . GLY A 1 187 ? 0.390 14.936 -16.676 1.00 83.94 187 GLY A N 1
ATOM 1461 C CA . GLY A 1 187 ? 0.176 15.826 -15.536 1.00 83.94 187 GLY A CA 1
ATOM 1462 C C . GLY A 1 187 ? 0.829 15.289 -14.268 1.00 83.94 187 GLY A C 1
ATOM 1463 O O . GLY A 1 187 ? 1.912 14.708 -14.332 1.00 83.94 187 GLY A O 1
ATOM 1464 N N . ASN A 1 188 ? 0.175 15.526 -13.129 1.00 81.38 188 ASN A N 1
ATOM 1465 C CA . ASN A 1 188 ? 0.692 15.177 -11.805 1.00 81.38 188 ASN A CA 1
ATOM 1466 C C . ASN A 1 188 ? 0.893 13.665 -11.649 1.00 81.38 188 ASN A C 1
ATOM 1468 O O . ASN A 1 188 ? 1.938 13.237 -11.181 1.00 81.38 188 ASN A O 1
ATOM 1472 N N . ASP A 1 189 ? -0.052 12.863 -12.138 1.00 85.19 189 ASP A N 1
ATOM 1473 C CA . ASP A 1 189 ? -0.020 11.401 -12.021 1.00 85.19 189 ASP A CA 1
ATOM 1474 C C . ASP A 1 189 ? 1.255 10.801 -12.630 1.00 85.19 189 ASP A C 1
ATOM 1476 O O . ASP A 1 189 ? 1.923 9.974 -12.014 1.00 85.19 189 ASP A O 1
ATOM 1480 N N . ARG A 1 190 ? 1.672 11.287 -13.809 1.00 90.56 190 ARG A N 1
ATOM 1481 C CA . ARG A 1 190 ? 2.937 10.875 -14.438 1.00 90.56 190 ARG A CA 1
ATOM 1482 C C . ARG A 1 190 ? 4.161 11.272 -13.620 1.00 90.56 190 ARG A C 1
ATOM 1484 O O . ARG A 1 190 ? 5.118 10.504 -13.570 1.00 90.56 190 ARG A O 1
ATOM 1491 N N . ALA A 1 191 ? 4.150 12.456 -13.010 1.00 87.81 191 ALA A N 1
ATOM 1492 C CA . ALA A 1 191 ? 5.242 12.893 -12.146 1.00 87.81 191 ALA A CA 1
ATOM 1493 C C . ALA A 1 191 ? 5.332 12.011 -10.892 1.00 87.81 191 ALA A C 1
ATOM 1495 O O . ALA A 1 191 ? 6.415 11.548 -10.562 1.00 87.81 191 ALA A O 1
ATOM 1496 N N . LEU A 1 192 ? 4.196 11.680 -10.274 1.00 86.88 192 LEU A N 1
ATOM 1497 C CA . LEU A 1 192 ? 4.137 10.795 -9.110 1.00 86.88 192 LEU A CA 1
ATOM 1498 C C . LEU A 1 192 ? 4.633 9.377 -9.428 1.00 86.88 192 LEU A C 1
ATOM 1500 O O . LEU A 1 192 ? 5.442 8.828 -8.684 1.00 86.88 192 LEU A O 1
ATOM 1504 N N . VAL A 1 193 ? 4.218 8.795 -10.557 1.00 91.50 193 VAL A N 1
ATOM 1505 C CA . VAL A 1 193 ? 4.717 7.475 -10.985 1.00 91.50 193 VAL A CA 1
ATOM 1506 C C . VAL A 1 193 ? 6.223 7.519 -11.274 1.00 91.50 193 VAL A C 1
ATOM 1508 O O . VAL A 1 193 ? 6.952 6.597 -10.907 1.00 91.50 193 VAL A O 1
ATOM 1511 N N . ARG A 1 194 ? 6.716 8.605 -11.886 1.00 90.56 194 ARG A N 1
ATOM 1512 C CA . ARG A 1 194 ? 8.153 8.819 -12.113 1.00 90.56 194 ARG A CA 1
ATOM 1513 C C . ARG A 1 194 ? 8.929 8.906 -10.801 1.00 90.56 194 ARG A C 1
ATOM 1515 O O . ARG A 1 194 ? 9.966 8.263 -10.676 1.00 90.56 194 ARG A O 1
ATOM 1522 N N . ASP A 1 195 ? 8.433 9.669 -9.836 1.00 86.38 195 ASP A N 1
ATOM 1523 C CA . ASP A 1 195 ? 9.079 9.832 -8.535 1.00 86.38 195 ASP A CA 1
ATOM 1524 C C . ASP A 1 195 ? 9.107 8.503 -7.765 1.00 86.38 195 ASP A C 1
ATOM 1526 O O . ASP A 1 195 ? 10.135 8.161 -7.186 1.00 86.38 195 ASP A O 1
ATOM 1530 N N . ALA A 1 196 ? 8.037 7.701 -7.832 1.00 89.38 196 ALA A N 1
ATOM 1531 C CA . ALA A 1 196 ? 8.006 6.358 -7.249 1.00 89.38 196 ALA A CA 1
ATOM 1532 C C . ALA A 1 196 ? 9.053 5.416 -7.868 1.00 89.38 196 ALA A C 1
ATOM 1534 O O . ALA A 1 196 ? 9.733 4.693 -7.139 1.00 89.38 196 ALA A O 1
ATOM 1535 N N . LEU A 1 197 ? 9.216 5.445 -9.197 1.00 89.12 197 LEU A N 1
ATOM 1536 C CA . LEU A 1 197 ? 10.265 4.692 -9.897 1.00 89.12 197 LEU A CA 1
ATOM 1537 C C . LEU A 1 197 ? 11.663 5.115 -9.436 1.00 89.12 197 LEU A C 1
ATOM 1539 O O . LEU A 1 197 ? 12.474 4.267 -9.069 1.00 89.12 197 LEU A O 1
ATOM 1543 N N . ILE A 1 198 ? 11.937 6.423 -9.431 1.00 84.62 198 ILE A N 1
ATOM 1544 C CA . ILE A 1 198 ? 13.243 6.980 -9.044 1.00 84.62 198 ILE A CA 1
ATOM 1545 C C . ILE A 1 198 ? 13.560 6.671 -7.576 1.00 84.62 198 ILE A C 1
ATOM 1547 O O . ILE A 1 198 ? 14.708 6.385 -7.244 1.00 84.62 198 ILE A O 1
ATOM 1551 N N . ALA A 1 199 ? 12.552 6.686 -6.703 1.00 81.00 199 ALA A N 1
ATOM 1552 C CA . ALA A 1 199 ? 12.694 6.343 -5.292 1.00 81.00 199 ALA A CA 1
ATOM 1553 C C . ALA A 1 199 ? 12.827 4.828 -5.035 1.00 81.00 199 ALA A C 1
ATOM 1555 O O . ALA A 1 199 ? 13.009 4.421 -3.889 1.00 81.00 199 ALA A O 1
ATOM 1556 N N . GLY A 1 200 ? 12.744 3.982 -6.070 1.00 84.38 200 GLY A N 1
ATOM 1557 C CA . GLY A 1 200 ? 12.902 2.533 -5.941 1.00 84.38 200 GLY A CA 1
ATOM 1558 C C . GLY A 1 200 ? 11.706 1.828 -5.296 1.00 84.38 200 GLY A C 1
ATOM 1559 O O . GLY A 1 200 ? 11.873 0.762 -4.702 1.00 84.38 200 GLY A O 1
ATOM 1560 N N . MET A 1 201 ? 10.504 2.402 -5.398 1.00 90.06 201 MET A N 1
ATOM 1561 C CA . MET A 1 201 ? 9.286 1.798 -4.855 1.00 90.06 201 MET A CA 1
ATOM 1562 C C . MET A 1 201 ? 8.975 0.460 -5.533 1.00 90.06 201 MET A C 1
ATOM 1564 O O . MET A 1 201 ? 9.253 0.257 -6.716 1.00 90.06 201 MET A O 1
ATOM 1568 N N . HIS A 1 202 ? 8.376 -0.465 -4.783 1.00 94.00 202 HIS A N 1
ATOM 1569 C CA . HIS A 1 202 ? 7.922 -1.747 -5.327 1.00 94.00 202 HIS A CA 1
ATOM 1570 C C . HIS A 1 202 ? 6.537 -1.598 -5.947 1.00 94.00 202 HIS A C 1
ATOM 1572 O O . HIS A 1 202 ? 6.285 -2.118 -7.031 1.00 94.00 202 HIS A O 1
ATOM 1578 N N . VAL A 1 203 ? 5.663 -0.848 -5.273 1.00 95.88 203 VAL A N 1
ATOM 1579 C CA . VAL A 1 203 ? 4.265 -0.662 -5.659 1.00 95.88 203 VAL A CA 1
ATOM 1580 C C . VAL A 1 203 ? 3.913 0.822 -5.682 1.00 95.88 203 VAL A C 1
ATOM 1582 O O . VAL A 1 203 ? 4.263 1.556 -4.760 1.00 95.88 203 VAL A O 1
ATOM 1585 N N . PHE A 1 204 ? 3.179 1.250 -6.705 1.00 94.75 204 PHE A N 1
ATOM 1586 C CA . PHE A 1 204 ? 2.425 2.500 -6.711 1.00 94.75 204 PHE A CA 1
ATOM 1587 C C . PHE A 1 204 ? 0.940 2.160 -6.592 1.00 94.75 204 PHE A C 1
ATOM 1589 O O . PHE A 1 204 ? 0.348 1.600 -7.519 1.00 94.75 204 PHE A O 1
ATOM 1596 N N . LEU A 1 205 ? 0.365 2.458 -5.428 1.00 94.44 205 LEU A N 1
ATOM 1597 C CA . LEU A 1 205 ? -0.990 2.073 -5.062 1.00 94.44 205 LEU A CA 1
ATOM 1598 C C . LEU A 1 205 ? -2.001 3.126 -5.518 1.00 94.44 205 LEU A C 1
ATOM 1600 O O . LEU A 1 205 ? -1.961 4.258 -5.037 1.00 94.44 205 LEU A O 1
ATOM 1604 N N . THR A 1 206 ? -2.917 2.759 -6.414 1.00 92.06 206 THR A N 1
ATOM 1605 C CA . THR A 1 206 ? -3.919 3.680 -6.974 1.00 92.06 206 THR A CA 1
ATOM 1606 C C . THR A 1 206 ? -5.185 2.954 -7.427 1.00 92.06 206 THR A C 1
ATOM 1608 O O . THR A 1 206 ? -5.128 1.816 -7.879 1.00 92.06 206 THR A O 1
ATOM 1611 N N . CYS A 1 207 ? -6.327 3.640 -7.375 1.00 90.62 207 CYS A N 1
ATOM 1612 C CA . CYS A 1 207 ? -7.575 3.183 -7.999 1.00 90.62 207 CYS A CA 1
ATOM 1613 C C . CYS A 1 207 ? -7.830 3.852 -9.366 1.00 90.62 207 CYS A C 1
ATOM 1615 O O . CYS A 1 207 ? -8.881 3.647 -9.982 1.00 90.62 207 CYS A O 1
ATOM 1617 N N . ASP A 1 208 ? -6.902 4.682 -9.859 1.00 90.00 208 ASP A N 1
ATOM 1618 C CA . ASP A 1 208 ? -7.051 5.363 -11.142 1.00 90.00 208 ASP A CA 1
ATOM 1619 C C . ASP A 1 208 ? -6.878 4.372 -12.303 1.00 90.00 208 ASP A C 1
ATOM 1621 O O . ASP A 1 208 ? -5.775 3.937 -12.646 1.00 90.00 208 ASP A O 1
ATOM 1625 N N . LYS A 1 209 ? -7.993 4.043 -12.967 1.00 91.25 209 LYS A N 1
ATOM 1626 C CA . LYS A 1 209 ? -8.028 3.115 -14.111 1.00 91.25 209 LYS A CA 1
ATOM 1627 C C . LYS A 1 209 ? -7.138 3.566 -15.280 1.00 91.25 209 LYS A C 1
ATOM 1629 O O . LYS A 1 209 ? -6.747 2.736 -16.097 1.00 91.25 209 LYS A O 1
ATOM 1634 N N . GLY A 1 210 ? -6.853 4.859 -15.414 1.00 91.44 210 GLY A N 1
ATOM 1635 C CA . GLY A 1 210 ? -5.917 5.407 -16.392 1.00 91.44 210 GLY A CA 1
ATOM 1636 C C . GLY A 1 210 ? -4.467 5.072 -16.053 1.00 91.44 210 GLY A C 1
ATOM 1637 O O . GLY A 1 210 ? -3.740 4.632 -16.942 1.00 91.44 210 GLY A O 1
ATOM 1638 N N . ILE A 1 211 ? -4.071 5.211 -14.785 1.00 93.50 211 ILE A N 1
ATOM 1639 C CA . ILE A 1 211 ? -2.737 4.814 -14.305 1.00 93.50 211 ILE A CA 1
ATOM 1640 C C . ILE A 1 211 ? -2.576 3.290 -14.373 1.00 93.50 211 ILE A C 1
ATOM 1642 O O . ILE A 1 211 ? -1.591 2.806 -14.928 1.00 93.50 211 ILE A O 1
ATOM 1646 N N . LEU A 1 212 ? -3.566 2.522 -13.903 1.00 95.69 212 LEU A N 1
ATOM 1647 C CA . LEU A 1 212 ? -3.512 1.051 -13.888 1.00 95.69 212 LEU A CA 1
ATOM 1648 C C . LEU A 1 212 ? -3.334 0.443 -15.290 1.00 95.69 212 LEU A C 1
ATOM 1650 O O . LEU A 1 212 ? -2.653 -0.566 -15.453 1.00 95.69 212 LEU A O 1
ATOM 1654 N N . ARG A 1 213 ? -3.853 1.088 -16.344 1.00 96.25 213 ARG A N 1
ATOM 1655 C CA . ARG A 1 213 ? -3.633 0.659 -17.741 1.00 96.25 213 ARG A CA 1
ATOM 1656 C C . ARG A 1 213 ? -2.172 0.730 -18.193 1.00 96.25 213 ARG A C 1
ATOM 1658 O O . ARG A 1 213 ? -1.828 0.092 -19.185 1.00 96.25 213 ARG A O 1
ATOM 1665 N N . ALA A 1 214 ? -1.325 1.493 -17.506 1.00 96.25 214 ALA A N 1
ATOM 1666 C CA . ALA A 1 214 ? 0.099 1.588 -17.803 1.00 96.25 214 ALA A CA 1
ATOM 1667 C C . ALA A 1 214 ? 0.936 0.490 -17.116 1.00 96.25 214 ALA A C 1
ATOM 1669 O O . ALA A 1 214 ? 2.144 0.433 -17.353 1.00 96.25 214 ALA A O 1
ATOM 1670 N N . ARG A 1 215 ? 0.321 -0.395 -16.308 1.00 95.88 215 ARG A N 1
ATOM 1671 C CA . ARG A 1 215 ? 1.000 -1.444 -15.523 1.00 95.88 215 ARG A CA 1
ATOM 1672 C C . ARG A 1 215 ? 2.033 -2.214 -16.340 1.00 95.88 215 ARG A C 1
ATOM 1674 O O . ARG A 1 215 ? 3.203 -2.215 -15.977 1.00 95.88 215 ARG A O 1
ATOM 1681 N N . ASP A 1 216 ? 1.638 -2.784 -17.476 1.00 95.38 216 ASP A N 1
ATOM 1682 C CA . ASP A 1 216 ? 2.524 -3.628 -18.295 1.00 95.38 216 ASP A CA 1
ATOM 1683 C C . ASP A 1 216 ? 3.700 -2.861 -18.917 1.00 95.38 216 ASP A C 1
ATOM 1685 O O . ASP A 1 216 ? 4.727 -3.450 -19.251 1.00 95.38 216 ASP A O 1
ATOM 1689 N N . ARG A 1 217 ? 3.562 -1.540 -19.088 1.00 94.75 217 ARG A N 1
ATOM 1690 C CA . ARG A 1 217 ? 4.630 -0.674 -19.606 1.00 94.75 217 ARG A CA 1
ATOM 1691 C C . ARG A 1 217 ? 5.623 -0.279 -18.522 1.00 94.75 217 ARG A C 1
ATOM 1693 O O . ARG A 1 217 ? 6.799 -0.117 -18.822 1.00 94.75 217 ARG A O 1
ATOM 1700 N N . VAL A 1 218 ? 5.154 -0.136 -17.286 1.00 94.25 218 VAL A N 1
ATOM 1701 C CA . VAL A 1 218 ? 5.953 0.340 -16.150 1.00 94.25 218 VAL A CA 1
ATOM 1702 C C . VAL A 1 218 ? 6.580 -0.813 -15.355 1.00 94.25 218 VAL A C 1
ATOM 1704 O O . VAL A 1 218 ? 7.704 -0.676 -14.877 1.00 94.25 218 VAL A O 1
ATOM 1707 N N . ALA A 1 219 ? 5.929 -1.976 -15.283 1.00 93.75 219 ALA A N 1
ATOM 1708 C CA . ALA A 1 219 ? 6.416 -3.148 -14.552 1.00 93.75 219 ALA A CA 1
ATOM 1709 C C . ALA A 1 219 ? 7.835 -3.612 -14.950 1.00 93.75 219 ALA A C 1
ATOM 1711 O O . ALA A 1 219 ? 8.616 -3.928 -14.051 1.00 93.75 219 ALA A O 1
ATOM 1712 N N . PRO A 1 220 ? 8.254 -3.599 -16.234 1.00 91.19 220 PRO A N 1
ATOM 1713 C CA . PRO A 1 220 ? 9.634 -3.931 -16.607 1.00 91.19 220 PRO A CA 1
ATOM 1714 C C . PRO A 1 220 ? 10.691 -3.004 -15.993 1.00 91.19 220 PRO A C 1
ATOM 1716 O O . PRO A 1 220 ? 11.853 -3.387 -15.885 1.00 91.19 220 PRO A O 1
ATOM 1719 N N . LEU A 1 221 ? 10.294 -1.796 -15.578 1.00 90.25 221 LEU A N 1
ATOM 1720 C CA . LEU A 1 221 ? 11.159 -0.834 -14.895 1.00 90.25 221 LEU A CA 1
ATOM 1721 C C . LEU A 1 221 ? 11.221 -1.066 -13.375 1.00 90.25 221 LEU A C 1
ATOM 1723 O O . LEU A 1 221 ? 11.903 -0.328 -12.671 1.00 90.25 221 LEU 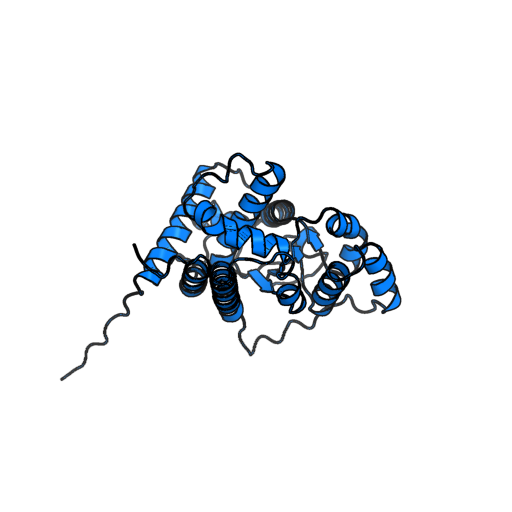A O 1
ATOM 1727 N N . GLY A 1 222 ? 10.527 -2.088 -12.865 1.00 90.00 222 GLY A N 1
ATOM 1728 C CA . GLY A 1 222 ? 10.563 -2.493 -11.463 1.00 90.00 222 GLY A CA 1
ATOM 1729 C C . GLY A 1 222 ? 9.475 -1.883 -10.578 1.00 90.00 222 GLY A C 1
ATOM 1730 O O . GLY A 1 222 ? 9.525 -2.100 -9.369 1.00 90.00 222 GLY A O 1
ATOM 1731 N N . LEU A 1 223 ? 8.486 -1.168 -11.122 1.00 93.81 223 LEU A N 1
ATOM 1732 C CA . LEU A 1 223 ? 7.364 -0.626 -10.344 1.00 93.81 223 LEU A CA 1
ATOM 1733 C C . LEU A 1 223 ? 6.042 -1.289 -10.737 1.00 93.81 223 LEU A C 1
ATOM 1735 O O . LEU A 1 223 ? 5.617 -1.224 -11.891 1.00 93.81 223 LEU A O 1
ATOM 1739 N N . LEU A 1 224 ? 5.360 -1.880 -9.760 1.00 96.25 224 LEU A N 1
ATOM 1740 C CA . LEU A 1 224 ? 4.022 -2.426 -9.936 1.00 96.25 224 LEU A CA 1
ATOM 1741 C C . LEU A 1 224 ? 2.986 -1.313 -9.742 1.00 96.25 224 LEU A C 1
ATOM 1743 O O . LEU A 1 224 ? 2.861 -0.764 -8.651 1.00 96.25 224 LEU A O 1
ATOM 1747 N N . LEU A 1 225 ? 2.223 -0.993 -10.787 1.00 97.00 225 LEU A N 1
ATOM 1748 C CA . LEU A 1 225 ? 1.018 -0.167 -10.659 1.00 97.00 225 LEU A CA 1
ATOM 1749 C C . LEU A 1 225 ? -0.145 -1.095 -10.310 1.00 97.00 225 LEU A C 1
ATOM 1751 O O . LEU A 1 225 ? -0.451 -1.985 -11.105 1.00 97.00 225 LEU A O 1
ATOM 1755 N N . ALA A 1 226 ? -0.750 -0.915 -9.139 1.00 97.00 226 ALA A N 1
ATOM 1756 C CA . ALA A 1 226 ? -1.796 -1.811 -8.658 1.00 97.00 226 ALA A CA 1
ATOM 1757 C C . ALA A 1 226 ? -2.817 -1.094 -7.770 1.00 97.00 226 ALA A C 1
ATOM 1759 O O . ALA A 1 226 ? -2.508 -0.118 -7.084 1.00 97.00 226 ALA A O 1
ATOM 1760 N N . SER A 1 227 ? -4.035 -1.617 -7.785 1.00 95.75 227 SER A N 1
ATOM 1761 C CA . SER A 1 227 ? -5.099 -1.288 -6.840 1.00 95.75 227 SER A CA 1
ATOM 1762 C C . SER A 1 227 ? -4.883 -1.965 -5.478 1.00 95.75 227 SER A C 1
ATOM 1764 O O . SER A 1 227 ? -4.126 -2.938 -5.382 1.00 95.75 227 SER A O 1
ATOM 1766 N N . PRO A 1 228 ? -5.521 -1.470 -4.400 1.00 95.38 228 PRO A N 1
ATOM 1767 C CA . PRO A 1 228 ? -5.536 -2.146 -3.104 1.00 95.38 228 PRO A CA 1
ATOM 1768 C C . PRO A 1 228 ? -5.872 -3.634 -3.172 1.00 95.38 228 PRO A C 1
ATOM 1770 O O . PRO A 1 228 ? -5.142 -4.442 -2.597 1.00 95.38 228 PRO A O 1
ATOM 1773 N N . LEU A 1 229 ? -6.926 -4.018 -3.889 1.00 94.31 229 LEU A N 1
ATOM 1774 C CA . LEU A 1 229 ? -7.304 -5.425 -3.995 1.00 94.31 229 LEU A CA 1
ATOM 1775 C C . LEU A 1 229 ? -6.270 -6.262 -4.745 1.00 94.31 229 LEU A C 1
ATOM 1777 O O . LEU A 1 229 ? -5.905 -7.330 -4.257 1.00 94.31 229 LEU A O 1
ATOM 1781 N N . GLU A 1 230 ? -5.727 -5.766 -5.859 1.00 95.69 230 GLU A N 1
ATOM 1782 C CA . GLU A 1 230 ? -4.644 -6.464 -6.566 1.00 95.69 230 GLU A CA 1
ATOM 1783 C C . GLU A 1 230 ? -3.433 -6.685 -5.646 1.00 95.69 230 GLU A C 1
ATOM 1785 O O . GLU A 1 230 ? -2.850 -7.765 -5.629 1.00 95.69 230 GLU A O 1
ATOM 1790 N N . VAL A 1 231 ? -3.067 -5.701 -4.818 1.00 96.06 231 VAL A N 1
ATOM 1791 C CA . VAL A 1 231 ? -1.963 -5.866 -3.857 1.00 96.06 231 VAL A CA 1
ATOM 1792 C C . VAL A 1 231 ? -2.300 -6.890 -2.776 1.00 96.06 231 VAL A C 1
ATOM 1794 O O . VAL A 1 231 ? -1.423 -7.655 -2.380 1.00 96.06 231 VAL A O 1
ATOM 1797 N N . VAL A 1 232 ? -3.546 -6.948 -2.303 1.00 94.38 232 VAL A N 1
ATOM 1798 C CA . VAL A 1 232 ? -3.995 -7.992 -1.368 1.00 94.38 232 VAL A CA 1
ATOM 1799 C C . VAL A 1 232 ? -3.881 -9.381 -1.994 1.00 94.38 232 VAL A C 1
ATOM 1801 O O . VAL A 1 232 ? -3.396 -10.301 -1.333 1.00 94.38 232 VAL A O 1
ATOM 1804 N N . GLU A 1 233 ? -4.276 -9.540 -3.257 1.00 93.31 233 GLU A N 1
ATOM 1805 C CA . GLU A 1 233 ? -4.135 -10.802 -3.989 1.00 93.31 233 GLU A CA 1
ATOM 1806 C C . GLU A 1 233 ? -2.666 -11.224 -4.097 1.00 93.31 233 GLU A C 1
ATOM 1808 O O . GLU A 1 233 ? -2.323 -12.358 -3.757 1.00 93.31 233 GLU A O 1
ATOM 1813 N N . GLU A 1 234 ? -1.785 -10.299 -4.482 1.00 94.44 234 GLU A N 1
ATOM 1814 C CA . GLU A 1 234 ? -0.343 -10.540 -4.594 1.00 94.44 234 GLU A CA 1
ATOM 1815 C C . GLU A 1 234 ? 0.297 -10.867 -3.230 1.00 94.44 234 GLU A C 1
ATOM 1817 O O . GLU A 1 234 ? 1.105 -11.790 -3.111 1.00 94.44 234 GLU A O 1
ATOM 1822 N N . LEU A 1 235 ? -0.110 -10.175 -2.160 1.00 93.44 235 LEU A N 1
ATOM 1823 C CA . LEU A 1 235 ? 0.296 -10.484 -0.785 1.00 93.44 235 LEU A CA 1
ATOM 1824 C C . LEU A 1 235 ? -0.195 -11.869 -0.345 1.00 93.44 235 LEU A C 1
ATOM 1826 O O . LEU A 1 235 ? 0.519 -12.583 0.361 1.00 93.44 235 LEU A O 1
ATOM 1830 N N . GLY A 1 236 ? -1.404 -12.262 -0.744 1.00 90.94 236 GLY A N 1
ATOM 1831 C CA . GLY A 1 236 ? -1.951 -13.592 -0.493 1.00 90.94 236 GLY A CA 1
ATOM 1832 C C . GLY A 1 236 ? -1.173 -14.680 -1.229 1.00 90.94 236 GLY A C 1
ATOM 1833 O O . GLY A 1 236 ? -0.811 -15.689 -0.620 1.00 90.94 236 GLY A O 1
ATOM 1834 N N . ALA A 1 237 ? -0.858 -14.448 -2.505 1.00 89.69 237 ALA A N 1
ATOM 1835 C CA . ALA A 1 237 ? -0.053 -15.340 -3.333 1.00 89.69 237 ALA A CA 1
ATOM 1836 C C . ALA A 1 237 ? 1.380 -15.496 -2.800 1.00 89.69 237 ALA A C 1
ATOM 1838 O O . ALA A 1 237 ? 1.920 -16.598 -2.842 1.00 89.69 237 ALA A O 1
ATOM 1839 N N . ALA A 1 238 ? 1.949 -14.434 -2.220 1.00 89.81 238 ALA A N 1
ATOM 1840 C CA . ALA A 1 238 ? 3.244 -14.452 -1.537 1.00 89.81 238 ALA A CA 1
ATOM 1841 C C . ALA A 1 238 ? 3.187 -15.002 -0.097 1.00 89.81 238 ALA A C 1
ATOM 1843 O O . ALA A 1 238 ? 4.170 -14.948 0.640 1.00 89.81 238 ALA A O 1
ATOM 1844 N N . GLY A 1 239 ? 2.018 -15.467 0.360 1.00 89.19 239 GLY A N 1
ATOM 1845 C CA . GLY A 1 239 ? 1.829 -16.046 1.691 1.00 89.19 239 GLY A CA 1
ATOM 1846 C C . GLY A 1 239 ? 1.849 -15.017 2.820 1.00 89.19 239 GLY A C 1
ATOM 1847 O O . GLY A 1 239 ? 1.754 -15.366 3.998 1.00 89.19 239 GLY A O 1
ATOM 1848 N N . ALA A 1 240 ? 1.929 -13.729 2.491 1.00 89.81 240 ALA A N 1
ATOM 1849 C CA . ALA A 1 240 ? 2.136 -12.675 3.463 1.00 89.81 240 ALA A CA 1
ATOM 1850 C C . ALA A 1 240 ? 0.949 -12.495 4.417 1.00 89.81 240 ALA A C 1
ATOM 1852 O O . ALA A 1 240 ? 1.146 -12.089 5.563 1.00 89.81 240 ALA A O 1
ATOM 1853 N N . LEU A 1 241 ? -0.254 -12.859 3.968 1.00 89.31 241 LEU A N 1
ATOM 1854 C CA . LEU A 1 241 ? -1.482 -12.790 4.756 1.00 89.31 241 LEU A CA 1
ATOM 1855 C C . LEU A 1 241 ? -1.589 -13.888 5.828 1.00 89.31 241 LEU A C 1
ATOM 1857 O O . LEU A 1 241 ? -2.419 -13.762 6.724 1.00 89.31 241 LEU A O 1
ATOM 1861 N N . HIS A 1 242 ? -0.759 -14.942 5.811 1.00 86.94 242 HIS A N 1
ATOM 1862 C CA . HIS A 1 242 ? -0.862 -16.054 6.778 1.00 86.94 242 HIS A CA 1
ATOM 1863 C C . HIS A 1 242 ? -0.815 -15.600 8.240 1.00 86.94 242 HIS A C 1
ATOM 1865 O O . HIS A 1 242 ? -1.555 -16.134 9.062 1.00 86.94 242 HIS A O 1
ATOM 1871 N N . CYS A 1 243 ? -0.040 -14.566 8.576 1.00 83.75 243 CYS A N 1
ATOM 1872 C CA . CYS A 1 243 ? 0.000 -14.031 9.941 1.00 83.75 243 CYS A CA 1
ATOM 1873 C C . CYS A 1 243 ? -1.312 -13.343 10.373 1.00 83.75 243 CYS A C 1
ATOM 1875 O O . CYS A 1 243 ? -1.647 -13.343 11.563 1.00 83.75 243 CYS A O 1
ATOM 1877 N N . LEU A 1 244 ? -2.097 -12.809 9.426 1.00 82.88 244 LEU A N 1
ATOM 1878 C CA . LEU A 1 244 ? -3.421 -12.260 9.713 1.00 82.88 244 LEU A CA 1
ATOM 1879 C C . LEU A 1 244 ? -4.414 -13.364 10.040 1.00 82.88 244 LEU A C 1
ATOM 1881 O O . LEU A 1 244 ? -5.197 -13.180 10.961 1.00 82.88 244 LEU A O 1
ATOM 1885 N N . PHE A 1 245 ? -4.376 -14.509 9.358 1.00 80.56 245 PHE A N 1
ATOM 1886 C CA . PHE A 1 245 ? -5.402 -15.551 9.501 1.00 80.56 245 PHE A CA 1
ATOM 1887 C C . PHE A 1 245 ? -5.036 -16.655 10.496 1.00 80.56 245 PHE A C 1
ATOM 1889 O O . PHE A 1 245 ? -5.908 -17.197 11.174 1.00 80.56 245 PHE A O 1
ATOM 1896 N N . GLU A 1 246 ? -3.747 -16.942 10.651 1.00 80.88 246 GLU A N 1
ATOM 1897 C CA . GLU A 1 246 ? -3.247 -18.030 11.477 1.00 80.88 246 GLU A CA 1
ATOM 1898 C C . GLU A 1 246 ? -2.291 -17.495 12.557 1.00 80.88 246 GLU A C 1
ATOM 1900 O O . GLU A 1 246 ? -1.109 -17.265 12.289 1.00 80.88 246 GLU A O 1
ATOM 1905 N N . PRO A 1 247 ? -2.751 -17.339 13.816 1.00 74.81 247 PRO A N 1
ATOM 1906 C CA . PRO A 1 247 ? -1.947 -16.756 14.896 1.00 74.81 247 PRO A CA 1
ATOM 1907 C C . PRO A 1 247 ? -0.594 -17.433 15.140 1.00 74.81 247 PRO A C 1
ATOM 1909 O O . PRO A 1 247 ? 0.324 -16.803 15.651 1.00 74.81 247 PRO A O 1
ATOM 1912 N N . ARG A 1 248 ? -0.450 -18.710 14.765 1.00 76.88 248 ARG A N 1
ATOM 1913 C CA . ARG A 1 248 ? 0.815 -19.459 14.854 1.00 76.88 248 ARG A CA 1
ATOM 1914 C C . ARG A 1 248 ? 1.937 -18.885 13.979 1.00 76.88 248 ARG A C 1
ATOM 1916 O O . ARG A 1 248 ? 3.092 -19.222 14.208 1.00 76.88 248 ARG A O 1
ATOM 1923 N N . HIS A 1 249 ? 1.595 -18.063 12.988 1.00 76.69 249 HIS A N 1
ATOM 1924 C CA . HIS A 1 249 ? 2.525 -17.398 12.075 1.00 76.69 249 HIS A CA 1
ATOM 1925 C C . HIS A 1 249 ? 2.767 -15.925 12.446 1.00 76.69 249 HIS A C 1
ATOM 1927 O O . HIS A 1 249 ? 3.425 -15.201 11.703 1.00 76.69 249 HIS A O 1
ATOM 1933 N N . LEU A 1 250 ? 2.249 -15.458 13.590 1.00 73.06 250 LEU A N 1
ATOM 1934 C CA . LEU A 1 250 ? 2.583 -14.140 14.126 1.00 73.06 250 LEU A CA 1
ATOM 1935 C C . LEU A 1 250 ? 4.000 -14.163 14.702 1.00 73.06 250 LEU A C 1
ATOM 1937 O O . LEU A 1 250 ? 4.274 -14.861 15.675 1.00 73.06 250 LEU A O 1
ATOM 1941 N N . TYR A 1 251 ? 4.883 -13.364 14.109 1.00 67.50 251 TYR A N 1
ATOM 1942 C CA . TYR A 1 251 ? 6.254 -13.207 14.588 1.00 67.50 251 TYR A CA 1
ATOM 1943 C C . TYR A 1 251 ? 6.318 -12.469 15.936 1.00 67.50 251 TYR A C 1
ATOM 1945 O O . TYR A 1 251 ? 7.092 -12.844 16.815 1.00 67.50 251 TYR A O 1
ATOM 1953 N N . TRP A 1 252 ? 5.477 -11.444 16.123 1.00 63.25 252 TRP A N 1
ATOM 1954 C CA . TRP A 1 252 ? 5.342 -10.719 17.388 1.00 63.25 252 TRP A CA 1
ATOM 1955 C C . TRP A 1 252 ? 3.919 -10.881 17.936 1.00 63.25 252 TRP A C 1
ATOM 1957 O O . TRP A 1 252 ? 2.960 -10.741 17.176 1.00 63.25 252 TRP A O 1
ATOM 1967 N N . PRO A 1 253 ? 3.736 -11.159 19.241 1.00 58.31 253 PRO A N 1
ATOM 1968 C CA . PRO A 1 253 ? 2.409 -11.381 19.817 1.00 58.31 253 PRO A CA 1
ATOM 1969 C C . PRO A 1 253 ? 1.561 -10.102 19.917 1.00 58.31 253 PRO A C 1
ATOM 1971 O O . PRO A 1 253 ? 0.410 -10.177 20.340 1.00 58.31 253 PRO A O 1
ATOM 1974 N N . MET A 1 254 ? 2.117 -8.937 19.568 1.00 64.44 254 MET A N 1
ATOM 1975 C CA . MET A 1 254 ? 1.472 -7.638 19.731 1.00 64.44 254 MET A CA 1
ATOM 1976 C C . MET A 1 254 ? 1.694 -6.756 18.489 1.00 64.44 254 MET A C 1
ATOM 1978 O O . MET A 1 254 ? 2.812 -6.727 17.979 1.00 64.44 254 MET A O 1
ATOM 1982 N N . PRO A 1 255 ? 0.670 -6.039 17.994 1.00 68.12 255 PRO A N 1
ATOM 1983 C CA . PRO A 1 255 ? 0.842 -5.032 16.948 1.00 68.12 255 PRO A CA 1
ATOM 1984 C C . PRO A 1 255 ? 1.839 -3.943 17.363 1.00 68.12 255 PRO A C 1
ATOM 1986 O O . PRO A 1 255 ? 1.980 -3.660 18.557 1.00 68.12 255 PRO A O 1
ATOM 1989 N N . ASP A 1 256 ? 2.490 -3.308 16.387 1.00 73.06 256 ASP A N 1
ATOM 1990 C CA . ASP A 1 256 ? 3.327 -2.126 16.627 1.00 73.06 256 ASP A CA 1
ATOM 1991 C C . ASP A 1 256 ? 2.490 -0.997 17.258 1.00 73.06 256 ASP A C 1
ATOM 1993 O O . ASP A 1 256 ? 1.660 -0.362 16.605 1.00 73.06 256 ASP A O 1
ATOM 1997 N N . GLN A 1 257 ? 2.691 -0.771 18.557 1.00 70.31 257 GLN A N 1
ATOM 1998 C CA . GLN A 1 257 ? 1.872 0.139 19.358 1.00 70.31 257 GLN A CA 1
ATOM 1999 C C . GLN A 1 257 ? 1.989 1.597 18.903 1.00 70.31 257 GLN A C 1
ATOM 2001 O O . GLN A 1 257 ? 1.008 2.334 18.981 1.00 70.31 257 GLN A O 1
ATOM 2006 N N . GLN A 1 258 ? 3.153 2.008 18.393 1.00 70.88 258 GLN A N 1
ATOM 2007 C CA . GLN A 1 258 ? 3.374 3.385 17.961 1.00 70.88 258 GLN A CA 1
ATOM 2008 C C . GLN A 1 258 ? 2.736 3.648 16.597 1.00 70.88 258 GLN A C 1
ATOM 2010 O O . GLN A 1 258 ? 2.029 4.647 16.450 1.00 70.88 258 GLN A O 1
ATOM 2015 N N . ARG A 1 259 ? 2.883 2.723 15.632 1.00 74.44 259 ARG A N 1
ATOM 2016 C CA . ARG A 1 259 ? 2.178 2.819 14.334 1.00 74.44 259 ARG A CA 1
ATOM 2017 C C . ARG A 1 259 ? 0.676 2.934 14.540 1.00 74.44 259 ARG A C 1
ATOM 2019 O O . ARG A 1 259 ? 0.013 3.769 13.929 1.00 74.44 259 ARG A O 1
ATOM 2026 N N . VAL A 1 260 ? 0.141 2.108 15.435 1.00 72.94 260 VAL A N 1
ATOM 2027 C CA . VAL A 1 260 ? -1.293 2.078 15.698 1.00 72.94 260 VAL A CA 1
ATOM 2028 C C . VAL A 1 260 ? -1.767 3.347 16.422 1.00 72.94 260 VAL A C 1
ATOM 2030 O O . VAL A 1 260 ? -2.828 3.871 16.082 1.00 72.94 260 VAL A O 1
ATOM 2033 N N . ALA A 1 261 ? -0.992 3.883 17.370 1.00 71.00 261 ALA A N 1
ATOM 2034 C CA . ALA A 1 261 ? -1.335 5.130 18.054 1.00 71.00 261 ALA A CA 1
ATOM 2035 C C . ALA A 1 261 ? -1.427 6.318 17.083 1.00 71.00 261 ALA A C 1
ATOM 2037 O O . ALA A 1 261 ? -2.431 7.034 17.088 1.00 71.00 261 ALA A O 1
ATOM 2038 N N . HIS A 1 262 ? -0.437 6.488 16.204 1.00 73.81 262 HIS A N 1
ATOM 2039 C CA . HIS A 1 262 ? -0.474 7.559 15.206 1.00 73.81 262 HIS A CA 1
ATOM 2040 C C . HIS A 1 262 ? -1.570 7.348 14.160 1.00 73.81 262 HIS A C 1
ATOM 2042 O O . HIS A 1 262 ? -2.216 8.310 13.755 1.00 73.81 262 HIS A O 1
ATOM 2048 N N . LEU A 1 263 ? -1.866 6.102 13.773 1.00 74.38 263 LEU A N 1
ATOM 2049 C CA . LEU A 1 263 ? -2.990 5.821 12.880 1.00 74.38 263 LEU A CA 1
ATOM 2050 C C . LEU A 1 263 ? -4.332 6.262 13.488 1.00 74.38 263 LEU A C 1
ATOM 2052 O O . LEU A 1 263 ? -5.170 6.846 12.805 1.00 74.38 263 LEU A O 1
ATOM 2056 N N . ILE A 1 264 ? -4.537 6.026 14.785 1.00 71.44 264 ILE A N 1
ATOM 2057 C CA . ILE A 1 264 ? -5.734 6.483 15.505 1.00 71.44 264 ILE A CA 1
ATOM 2058 C C . ILE A 1 264 ? -5.810 8.007 15.580 1.00 71.44 264 ILE A C 1
ATOM 2060 O O . ILE A 1 264 ? -6.897 8.575 15.424 1.00 71.44 264 ILE A O 1
ATOM 2064 N N . GLN A 1 265 ? -4.679 8.668 15.830 1.00 74.00 265 GLN A N 1
ATOM 2065 C CA . GLN A 1 265 ? -4.608 10.128 15.865 1.00 74.00 265 GLN A CA 1
ATOM 2066 C C . GLN A 1 265 ? -4.897 10.723 14.484 1.00 74.00 265 GLN A C 1
ATOM 2068 O O . GLN A 1 265 ? -5.725 11.628 14.380 1.00 74.00 265 GLN A O 1
ATOM 2073 N N . ALA A 1 266 ? -4.340 10.131 13.425 1.00 70.94 266 ALA A N 1
ATOM 2074 C CA . ALA A 1 266 ? -4.608 10.508 12.043 1.00 70.94 266 ALA A CA 1
ATOM 2075 C C . ALA A 1 266 ? -6.100 10.433 11.694 1.00 70.94 266 ALA A C 1
ATOM 2077 O O . ALA A 1 266 ? -6.638 11.293 11.007 1.00 70.94 266 ALA A O 1
ATOM 2078 N N . LEU A 1 267 ? -6.808 9.439 12.224 1.00 72.62 267 LEU A N 1
ATOM 2079 C CA . LEU A 1 267 ? -8.246 9.278 12.014 1.00 72.62 267 LEU A CA 1
ATOM 2080 C C . LEU A 1 267 ? -9.112 10.159 12.940 1.00 72.62 267 LEU A C 1
ATOM 2082 O O . LEU A 1 267 ? -10.339 10.071 12.907 1.00 72.62 267 LEU A O 1
ATOM 2086 N N . GLY A 1 268 ? -8.504 11.024 13.759 1.00 64.38 268 GLY A N 1
ATOM 2087 C CA . GLY A 1 268 ? -9.204 12.036 14.554 1.00 64.38 268 GLY A CA 1
ATOM 2088 C C . GLY A 1 268 ? -9.866 11.521 15.835 1.00 64.38 268 GLY A C 1
ATOM 2089 O O . GLY A 1 268 ? -10.729 12.200 16.387 1.00 64.38 268 GLY A O 1
ATOM 2090 N N . ARG A 1 269 ? -9.477 10.347 16.349 1.00 59.88 269 ARG A N 1
ATOM 2091 C CA . ARG A 1 269 ? -10.038 9.789 17.600 1.00 59.88 269 ARG A CA 1
ATOM 2092 C C . ARG A 1 269 ? -9.406 10.323 18.890 1.00 59.88 269 ARG A C 1
ATOM 2094 O O . ARG A 1 269 ? -9.807 9.915 19.976 1.00 59.88 269 ARG A O 1
ATOM 2101 N N . GLY A 1 270 ? -8.433 11.228 18.786 1.00 44.41 270 GLY A N 1
ATOM 2102 C CA . GLY A 1 270 ? -7.688 11.774 19.926 1.00 44.41 270 GLY A CA 1
ATOM 2103 C C . GLY A 1 270 ? -8.431 12.817 20.771 1.00 44.41 270 GLY A C 1
ATOM 2104 O O . GLY A 1 270 ? -8.001 13.089 21.890 1.00 44.41 270 GLY A O 1
ATOM 2105 N N . GLU A 1 271 ? -9.547 13.373 20.292 1.00 36.00 271 GLU A N 1
ATOM 2106 C CA . GLU A 1 271 ? -10.311 14.393 21.019 1.00 36.00 271 GLU A CA 1
ATOM 2107 C C . GLU A 1 271 ? -11.771 13.964 21.237 1.00 36.00 271 GLU A C 1
ATOM 2109 O O . GLU A 1 271 ? -12.646 14.190 20.408 1.00 36.00 271 GLU A O 1
ATOM 2114 N N . GLY A 1 272 ? -12.034 13.383 22.412 1.00 37.50 272 GLY A N 1
ATOM 2115 C CA . GLY A 1 272 ? -13.334 13.458 23.084 1.00 37.50 272 GLY A CA 1
ATOM 2116 C C . GLY A 1 272 ? -14.443 12.512 22.611 1.00 37.50 272 GLY A C 1
ATOM 2117 O O . GLY A 1 272 ? -15.293 12.881 21.800 1.00 37.50 272 GLY A O 1
ATOM 2118 N N . ARG A 1 273 ? -14.556 11.371 23.295 1.00 32.12 273 ARG A N 1
ATOM 2119 C CA . ARG A 1 273 ? -15.835 10.908 23.854 1.00 32.12 273 ARG A CA 1
ATOM 2120 C C . ARG A 1 273 ? -15.639 10.505 25.307 1.00 32.12 273 ARG A C 1
ATOM 2122 O O . ARG A 1 273 ? -14.605 9.867 25.592 1.00 32.12 273 ARG A O 1
#

Secondary structure (DSSP, 8-state):
--------PPPHHHHHHHHHHHHHHHHHHHTT----TTSPPPSSSSEEGGG-HHHHTT--SEE-EEEEEPHHHHHHHHHHHHHHHHTPPPPTTS-HHHHHHHHHHHHHHHHHTTS-EEEE--HHHHHHTTSS---HHHHHHHHHHHHHHHHHHHTT--TTS--------TT--HHHHHHHHTTSPTTHHHHHHHHHHHTT-SEEE---HHHHTTHHHHGGGT-EEE-HHHHHHHHHHTTTTHHHH-GGG-SSSS--HHHHHHHHHHTTTTS--

Sequence (273 aa):
MTRHARTGQASAQEEQGVWLASDTIGRIRAGGLQLPRDVHPPEGPHFRYDDGPSLFLGRSGQGPLQVAWDTNLLVDYFEFGVQLWEGESLPELMPTEQGEELEGLQMIVSLWVLRDIRFHILPGVIDDSKRKPLAQTRKQQRIHAWEEFCAAISLVEDAEDGHGEPVLPMGISDHDLDDALSAVPAGNDRALVRDALIAGMHVFLTCDKGILRARDRVAPLGLLLASPLEVVEELGAAGALHCLFEPRHLYWPMPDQQRVAHLIQALGRGEGR

Radius of gyration: 19.31 Å; chains: 1; bounding box: 46×50×73 Å

pLDDT: mean 76.7, std 16.41, range [31.64, 97.0]

Foldseek 3Di:
DDDDDPDDDQDPLLVVLQVLLVVLLVVVQVVPDDFDPPQDADPAQKAACVLQCVLQVNDGDIGAAFEEEALVLLVVCLVCVVCSSVVHDDDPPDDPVNSVLSNLVSLVLSLVLQHRYQYDYDPLSVVPVPPDPDDPVVVVLLVQLVVLLVVLRCVSDPVPPPQPQQCQPPPDDPVLLVVLLVQADPDSRSVSLSVCLNSNHQEYEDPPPSRQRSQVSCSNRRYGYDGSNVVSVSCSSSNSCCVSNPVVSRPDNTGPSSSSSSNCVSSPVPDDD